Protein AF-G5AX09-F1 (afdb_monomer)

pLDDT: mean 75.38, std 22.09, range [27.62, 97.31]

Nearest PDB structures (foldseek):
  1vka-assembly1_A  TM=9.212E-01  e=7.851E-10  Homo sapiens
  2r8u-assembly1_A  TM=9.211E-01  e=8.341E-10  unclassified
  3jak-assembly1_N  TM=9.237E-01  e=1.062E-09  Homo sapiens
  2qjz-assembly2_B  TM=9.498E-01  e=4.819E-09  Homo sapiens
  1wyo-assembly1_A  TM=8.763E-01  e=4.020E-09  Homo sapiens

Foldseek 3Di:
DDDDDDDDPPPDDDDDPVRVQVVLCVVVVDDDPDPCVCLLLQSVVVVLCVVPPPLFDPVQQDNPDDDNVNSVSSVVRVVSSVVSVVPDPDDDDDDDDDDDDDDDDDDDDDDDDDDDDDDDDPDDPDDDPVVVVVVVVVVVVVVVVVVVVVVVVVVCVVVVVLVVLVVVLVVVVVDPDPVSVVSVCVSPDDDVPDDPPPPDDPDPPPPDD

Structure (mmCIF, N/CA/C/O backbone):
data_AF-G5AX09-F1
#
_entry.id   AF-G5AX09-F1
#
loop_
_atom_site.group_PDB
_atom_site.id
_atom_site.type_symbol
_atom_site.label_atom_id
_atom_site.label_alt_id
_atom_site.label_comp_id
_atom_site.label_asym_id
_atom_site.label_entity_id
_atom_site.label_seq_id
_atom_site.pdbx_PDB_ins_code
_atom_site.Cartn_x
_atom_site.Cartn_y
_atom_site.Cartn_z
_atom_site.occupancy
_atom_site.B_iso_or_equiv
_atom_site.auth_seq_id
_atom_site.auth_comp_id
_atom_site.auth_asym_id
_atom_site.auth_atom_id
_atom_site.pdbx_PDB_model_num
ATOM 1 N N . MET A 1 1 ? -24.125 -9.993 10.173 1.00 69.88 1 MET A N 1
ATOM 2 C CA . MET A 1 1 ? -22.735 -10.048 10.683 1.00 69.88 1 MET A CA 1
ATOM 3 C C . MET A 1 1 ? -21.806 -9.858 9.497 1.00 69.88 1 MET A C 1
ATOM 5 O O . MET A 1 1 ? -22.222 -10.184 8.393 1.00 69.88 1 MET A O 1
ATOM 9 N N . ALA A 1 2 ? -20.616 -9.296 9.700 1.00 80.56 2 ALA A N 1
ATOM 10 C CA . ALA A 1 2 ? -19.626 -9.188 8.630 1.00 80.56 2 ALA A CA 1
ATOM 11 C C . ALA A 1 2 ? -18.916 -10.538 8.431 1.00 80.56 2 ALA A C 1
ATOM 13 O O . ALA A 1 2 ? -18.673 -11.244 9.410 1.00 80.56 2 ALA A O 1
ATOM 14 N N . VAL A 1 3 ? -18.607 -10.891 7.183 1.00 85.56 3 VAL A N 1
ATOM 15 C CA . VAL A 1 3 ? -17.749 -12.037 6.854 1.00 85.56 3 VAL A CA 1
ATOM 16 C C . VAL A 1 3 ? -16.314 -11.526 6.790 1.00 85.56 3 VAL A C 1
ATOM 18 O O . VAL A 1 3 ? -16.041 -10.562 6.077 1.00 85.56 3 VAL A O 1
ATOM 21 N N . ASN A 1 4 ? -15.412 -12.136 7.557 1.00 85.12 4 ASN A N 1
ATOM 22 C CA . ASN A 1 4 ? -13.999 -11.766 7.537 1.00 85.12 4 ASN A CA 1
ATOM 23 C C . ASN A 1 4 ? -13.319 -12.387 6.313 1.00 85.12 4 ASN A C 1
ATOM 25 O O . ASN A 1 4 ? -13.524 -13.565 6.026 1.00 85.12 4 ASN A O 1
ATOM 29 N N . VAL A 1 5 ? -12.497 -11.596 5.626 1.00 83.94 5 VAL A N 1
ATOM 30 C CA . VAL A 1 5 ? -11.702 -12.017 4.467 1.00 83.94 5 VAL A CA 1
ATOM 31 C C . VAL A 1 5 ? -10.231 -11.773 4.790 1.00 83.94 5 VAL A C 1
ATOM 33 O O . VAL A 1 5 ? -9.890 -10.734 5.356 1.00 83.94 5 VAL A O 1
ATOM 36 N N . TYR A 1 6 ? -9.373 -12.731 4.449 1.00 80.75 6 TYR A N 1
ATOM 37 C CA . TYR A 1 6 ? -7.925 -12.644 4.632 1.00 80.75 6 TYR A CA 1
ATOM 38 C C . TYR A 1 6 ? -7.269 -12.439 3.270 1.00 80.75 6 TYR A C 1
ATOM 40 O O . TYR A 1 6 ? -7.653 -13.108 2.313 1.00 80.75 6 TYR A O 1
ATOM 48 N N . SER A 1 7 ? -6.291 -11.534 3.187 1.00 77.69 7 SER A N 1
ATOM 49 C CA . SER A 1 7 ? -5.468 -11.413 1.983 1.00 77.69 7 SER A CA 1
ATOM 50 C C . SER A 1 7 ? -4.607 -12.668 1.866 1.00 77.69 7 SER A C 1
ATOM 52 O O . SER A 1 7 ? -3.765 -12.934 2.721 1.00 77.69 7 SER A O 1
ATOM 54 N N . THR A 1 8 ? -4.870 -13.475 0.850 1.00 76.94 8 THR A N 1
ATOM 55 C CA . THR A 1 8 ? -4.102 -14.673 0.508 1.00 76.94 8 THR A CA 1
ATOM 56 C C . THR A 1 8 ? -3.779 -14.627 -0.978 1.00 76.94 8 THR A C 1
ATOM 58 O O . THR A 1 8 ? -4.508 -14.004 -1.749 1.00 76.94 8 THR A O 1
ATOM 61 N N . SER A 1 9 ? -2.748 -15.343 -1.421 1.00 67.44 9 SER A N 1
ATOM 62 C CA . SER A 1 9 ? -2.388 -15.426 -2.846 1.00 67.44 9 SER A CA 1
ATOM 63 C C . SER A 1 9 ? -3.494 -16.015 -3.744 1.00 67.44 9 SER A C 1
ATOM 65 O O . SER A 1 9 ? -3.352 -16.011 -4.960 1.00 67.44 9 SER A O 1
ATOM 67 N N . VAL A 1 10 ? -4.579 -16.539 -3.156 1.00 68.69 10 VAL A N 1
ATOM 68 C CA . VAL A 1 10 ? -5.734 -17.149 -3.839 1.00 68.69 10 VAL A CA 1
ATOM 69 C C . VAL A 1 10 ? -6.932 -16.187 -3.914 1.00 68.69 10 VAL A C 1
ATOM 71 O O . VAL A 1 10 ? -7.828 -16.362 -4.737 1.00 68.69 10 VAL A O 1
ATOM 74 N N . THR A 1 11 ? -6.981 -15.158 -3.062 1.00 59.56 11 THR A N 1
ATOM 75 C CA . THR A 1 11 ? -8.114 -14.228 -2.975 1.00 59.56 11 THR A CA 1
ATOM 76 C C . THR A 1 11 ? -7.919 -13.035 -3.909 1.00 59.56 11 THR A C 1
ATOM 78 O O . THR A 1 11 ? -7.520 -11.965 -3.464 1.00 59.56 11 THR A O 1
ATOM 81 N N . SER A 1 12 ? -8.335 -13.208 -5.165 1.00 58.28 12 SER A N 1
ATOM 82 C CA . SER A 1 12 ? -8.560 -12.162 -6.186 1.00 58.28 12 SER A CA 1
ATOM 83 C C . SER A 1 12 ? -7.316 -11.540 -6.830 1.00 58.28 12 SER A C 1
ATOM 85 O O . SER A 1 12 ? -6.293 -11.317 -6.186 1.00 58.28 12 SER A O 1
ATOM 87 N N . ASP A 1 13 ? -7.450 -11.204 -8.115 1.00 75.00 13 ASP A N 1
ATOM 88 C CA . ASP A 1 13 ? -6.484 -10.395 -8.857 1.00 75.00 13 ASP A CA 1
ATOM 89 C C . ASP A 1 13 ? -6.288 -9.040 -8.156 1.00 75.00 13 ASP A C 1
ATOM 91 O O . ASP A 1 13 ? -7.255 -8.358 -7.808 1.00 75.00 13 ASP A O 1
ATOM 95 N N . ASN A 1 14 ? -5.035 -8.643 -7.918 1.00 80.12 14 ASN A N 1
ATOM 96 C CA . ASN A 1 14 ? -4.735 -7.351 -7.301 1.00 80.12 14 ASN A CA 1
ATOM 97 C C . ASN A 1 14 ? -5.154 -6.213 -8.243 1.00 80.12 14 ASN A C 1
ATOM 99 O O . ASN A 1 14 ? -4.702 -6.157 -9.387 1.00 80.12 14 ASN A O 1
ATOM 103 N N . LEU A 1 15 ? -5.979 -5.281 -7.758 1.00 87.00 15 LEU A N 1
ATOM 104 C CA . LEU A 1 15 ? -6.357 -4.096 -8.530 1.00 87.00 15 LEU A CA 1
ATOM 105 C C . LEU A 1 15 ? -5.177 -3.124 -8.634 1.00 87.00 15 LEU A C 1
ATOM 107 O O . LEU A 1 15 ? -4.438 -2.9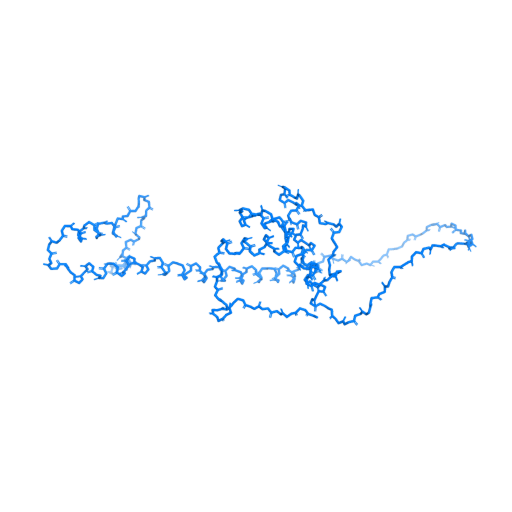08 -7.668 1.00 87.00 15 LEU A O 1
ATOM 111 N N . SER A 1 16 ? -5.037 -2.471 -9.790 1.00 92.31 16 SER A N 1
ATOM 112 C CA . SER A 1 16 ? -4.094 -1.364 -9.923 1.00 92.31 16 SER A CA 1
ATOM 113 C C . SER A 1 16 ? -4.548 -0.162 -9.085 1.00 92.31 16 SER A C 1
ATOM 115 O O . SER A 1 16 ? -5.727 -0.003 -8.763 1.00 92.31 16 SER A O 1
ATOM 117 N N . ARG A 1 17 ? -3.622 0.752 -8.766 1.00 92.62 17 ARG A N 1
ATOM 118 C CA . ARG A 1 17 ? -3.963 1.994 -8.043 1.00 92.62 17 ARG A CA 1
ATOM 119 C C . ARG A 1 17 ? -5.039 2.817 -8.761 1.00 92.62 17 ARG A C 1
ATOM 121 O O . ARG A 1 17 ? -5.861 3.441 -8.095 1.00 92.62 17 ARG A O 1
ATOM 128 N N . HIS A 1 18 ? -5.029 2.818 -10.095 1.00 93.69 18 HIS A N 1
ATOM 129 C CA . HIS A 1 18 ? -6.024 3.527 -10.899 1.00 93.69 18 HIS A CA 1
ATOM 130 C C . HIS A 1 18 ? -7.405 2.881 -10.775 1.00 93.69 18 HIS A C 1
ATOM 132 O O . HIS A 1 18 ? -8.377 3.598 -10.547 1.00 93.69 18 HIS A O 1
ATOM 138 N N . ASP A 1 19 ? -7.476 1.551 -10.826 1.00 95.06 19 ASP A N 1
ATOM 139 C CA . ASP A 1 19 ? -8.743 0.819 -10.716 1.00 95.06 19 ASP A CA 1
ATOM 140 C C . ASP A 1 19 ? -9.353 0.959 -9.319 1.00 95.06 19 ASP A C 1
ATOM 142 O O . ASP A 1 19 ? -10.555 1.174 -9.185 1.00 95.06 19 ASP A O 1
ATOM 146 N N . VAL A 1 20 ? -8.523 0.921 -8.267 1.00 94.38 20 VAL A N 1
ATOM 147 C CA . VAL A 1 20 ? -8.982 1.174 -6.892 1.00 94.38 20 VAL A CA 1
ATOM 148 C C . VAL A 1 20 ? -9.574 2.578 -6.766 1.00 94.38 20 VAL A C 1
ATOM 150 O O . VAL A 1 20 ? -10.647 2.743 -6.190 1.00 94.38 20 VAL A O 1
ATOM 153 N N . LEU A 1 21 ? -8.899 3.600 -7.302 1.00 95.38 21 LEU A N 1
ATOM 154 C CA . LEU A 1 21 ? -9.395 4.978 -7.250 1.00 95.38 21 LEU A CA 1
ATOM 155 C C . LEU A 1 21 ? -10.696 5.151 -8.037 1.00 95.38 21 LEU A C 1
ATOM 157 O O . LEU A 1 21 ? -11.623 5.778 -7.524 1.00 95.38 21 LEU A O 1
ATOM 161 N N . ALA A 1 22 ? -10.781 4.577 -9.239 1.00 96.19 22 ALA A N 1
ATOM 162 C CA . ALA A 1 22 ? -11.993 4.597 -10.054 1.00 96.19 22 ALA A CA 1
ATOM 163 C C . ALA A 1 22 ? -13.167 3.954 -9.304 1.00 96.19 22 ALA A C 1
ATOM 165 O O . ALA A 1 22 ? -14.201 4.594 -9.116 1.00 96.19 22 ALA A O 1
ATOM 166 N N . TRP A 1 23 ? -12.962 2.754 -8.755 1.00 95.75 23 TRP A N 1
ATOM 167 C CA . TRP A 1 23 ? -13.980 2.038 -7.990 1.00 95.75 23 TRP A CA 1
ATOM 168 C C . TRP A 1 23 ? -14.489 2.836 -6.782 1.00 95.75 23 TRP A C 1
ATOM 170 O O . TRP A 1 23 ? -15.697 2.911 -6.545 1.00 95.75 23 TRP A O 1
ATOM 180 N N . ILE A 1 24 ? -13.590 3.462 -6.018 1.00 95.94 24 ILE A N 1
ATOM 181 C CA . ILE A 1 24 ? -13.976 4.263 -4.847 1.00 95.94 24 ILE A CA 1
ATOM 182 C C . ILE A 1 24 ? -14.752 5.511 -5.270 1.00 95.94 24 ILE A C 1
ATOM 184 O O . ILE A 1 24 ? -15.773 5.831 -4.658 1.00 95.94 24 ILE A O 1
ATOM 188 N N . ASN A 1 25 ? -14.283 6.206 -6.306 1.00 95.69 25 ASN A N 1
ATOM 189 C CA . ASN A 1 25 ? -14.929 7.411 -6.814 1.00 95.69 25 ASN A CA 1
ATOM 190 C C . ASN A 1 25 ? -16.334 7.121 -7.345 1.00 95.69 25 ASN A C 1
ATOM 192 O O . ASN A 1 25 ? -17.259 7.856 -7.013 1.00 95.69 25 ASN A O 1
ATOM 196 N N . GLU A 1 26 ? -16.517 6.029 -8.087 1.00 96.62 26 GLU A N 1
ATOM 197 C CA . GLU A 1 26 ? -17.826 5.598 -8.584 1.00 96.62 26 GLU A CA 1
ATOM 198 C C . GLU A 1 26 ? -18.758 5.163 -7.448 1.00 96.62 26 GLU A C 1
ATOM 200 O O . GLU A 1 26 ? -19.922 5.561 -7.411 1.00 96.62 26 GLU A O 1
ATOM 205 N N . SER A 1 27 ? -18.240 4.398 -6.481 1.00 94.75 27 SER A N 1
ATOM 206 C CA . SER A 1 27 ? -19.043 3.870 -5.371 1.00 94.75 27 SER A CA 1
ATOM 207 C C . SER A 1 27 ? -19.534 4.963 -4.422 1.00 94.75 27 SER A C 1
ATOM 209 O O . SER A 1 27 ? -20.661 4.905 -3.933 1.00 94.75 27 SER A O 1
ATOM 211 N N . LEU A 1 28 ? -18.682 5.947 -4.125 1.00 92.50 28 LEU A N 1
ATOM 212 C CA . LEU A 1 28 ? -18.935 6.970 -3.106 1.00 92.50 28 LEU A CA 1
ATOM 213 C C . LEU A 1 28 ? -19.192 8.367 -3.684 1.00 92.50 28 LEU A C 1
ATOM 215 O O . LEU A 1 28 ? -19.381 9.309 -2.917 1.00 92.50 28 LEU A O 1
ATOM 219 N N . GLN A 1 29 ? -19.208 8.505 -5.012 1.00 93.44 29 GLN A N 1
ATOM 220 C CA . GLN A 1 29 ? -19.340 9.785 -5.719 1.00 93.44 29 GLN A CA 1
ATOM 221 C C . GLN A 1 29 ? -18.276 10.801 -5.271 1.00 93.44 29 GLN A C 1
ATOM 223 O O . GLN A 1 29 ? -18.567 11.952 -4.939 1.00 93.44 29 GLN A O 1
ATOM 228 N N . LEU A 1 30 ? -17.024 10.345 -5.227 1.00 92.44 30 LEU A N 1
ATOM 229 C CA . LEU A 1 30 ? -15.859 11.145 -4.845 1.00 92.44 30 LEU A CA 1
ATOM 230 C C . LEU A 1 30 ? -15.009 11.500 -6.070 1.00 92.44 30 LEU A C 1
ATOM 232 O O . LEU A 1 30 ? -15.176 10.943 -7.148 1.00 92.44 30 LEU A O 1
ATOM 236 N N . ASN A 1 31 ? -14.069 12.428 -5.880 1.00 93.88 31 ASN A N 1
ATOM 237 C CA . ASN A 1 31 ? -13.095 12.843 -6.894 1.00 93.88 31 ASN A CA 1
ATOM 238 C C . ASN A 1 31 ? -11.660 12.693 -6.359 1.00 93.88 31 ASN A C 1
ATOM 240 O O . ASN A 1 31 ? -10.887 13.652 -6.307 1.00 93.88 31 ASN A O 1
ATOM 244 N N . LEU A 1 32 ? -11.316 11.500 -5.875 1.00 92.94 32 LEU A N 1
ATOM 245 C CA . LEU A 1 32 ? -9.970 11.176 -5.412 1.00 92.94 32 LEU A CA 1
ATOM 246 C C . LEU A 1 32 ? -9.024 11.051 -6.607 1.00 92.94 32 LEU A C 1
ATOM 248 O O . LEU A 1 32 ? -9.306 10.338 -7.567 1.00 92.94 32 LEU A O 1
ATOM 252 N N . THR A 1 33 ? -7.886 11.728 -6.521 1.00 95.19 33 THR A N 1
ATOM 253 C CA . THR A 1 33 ? -6.821 11.706 -7.539 1.00 95.19 33 THR A CA 1
ATOM 254 C C . THR A 1 33 ? -5.589 10.940 -7.064 1.00 95.19 33 THR A C 1
ATOM 256 O O . THR A 1 33 ? -4.743 10.559 -7.868 1.00 95.19 33 THR A O 1
ATOM 259 N N . LYS A 1 34 ? -5.486 10.715 -5.751 1.00 94.12 34 LYS A N 1
ATOM 260 C CA . LYS A 1 34 ? -4.336 10.133 -5.063 1.00 94.12 34 LYS A CA 1
ATOM 261 C C . LYS A 1 34 ? -4.817 9.128 -4.020 1.00 94.12 34 LYS A C 1
ATOM 263 O O . LYS A 1 34 ? -5.728 9.433 -3.248 1.00 94.12 34 LYS A O 1
ATOM 268 N N . ILE A 1 35 ? -4.207 7.942 -3.978 1.00 94.00 35 ILE A N 1
ATOM 269 C CA . ILE A 1 35 ? -4.599 6.869 -3.043 1.00 94.00 35 ILE A CA 1
ATOM 270 C C . ILE A 1 35 ? -4.386 7.292 -1.585 1.00 94.00 35 ILE A C 1
ATOM 272 O O . ILE A 1 35 ? -5.145 6.924 -0.692 1.00 94.00 35 ILE A O 1
ATOM 276 N N . GLU A 1 36 ? -3.404 8.160 -1.360 1.00 93.62 36 GLU A N 1
ATOM 277 C CA . GLU A 1 36 ? -3.034 8.729 -0.073 1.00 93.62 36 GLU A CA 1
ATOM 278 C C . GLU A 1 36 ? -4.184 9.529 0.546 1.00 93.62 36 GLU A C 1
ATOM 280 O O . GLU A 1 36 ? -4.260 9.624 1.762 1.00 93.62 36 GLU A O 1
ATOM 285 N N . GLN A 1 37 ? -5.136 10.044 -0.242 1.00 91.50 37 GLN A N 1
ATOM 286 C CA . GLN A 1 37 ? -6.300 10.775 0.280 1.00 91.50 37 GLN A CA 1
ATOM 287 C C . GLN A 1 37 ? -7.234 9.888 1.127 1.00 91.50 37 GLN A C 1
ATOM 289 O O . GLN A 1 37 ? -7.997 10.392 1.962 1.00 91.50 37 GLN A O 1
ATOM 294 N N . LEU A 1 38 ? -7.139 8.561 0.976 1.00 93.88 38 LEU A N 1
ATOM 295 C CA . LEU A 1 38 ? -7.823 7.600 1.842 1.00 93.88 38 LEU A CA 1
ATOM 296 C C . LEU A 1 38 ? -7.295 7.626 3.285 1.00 93.88 38 LEU A C 1
ATOM 298 O O . LEU A 1 38 ? -7.998 7.164 4.188 1.00 93.88 38 LEU A O 1
ATOM 302 N N . CYS A 1 39 ? -6.115 8.212 3.536 1.00 92.62 39 CYS A N 1
ATOM 303 C CA . CYS A 1 39 ? -5.558 8.381 4.881 1.00 92.62 39 CYS A CA 1
ATOM 304 C C . CYS A 1 39 ? -6.461 9.219 5.795 1.00 92.62 39 CYS A C 1
ATOM 306 O O . CYS A 1 39 ? -6.404 9.074 7.010 1.00 92.62 39 CYS A O 1
ATOM 308 N N . SER A 1 40 ? -7.361 10.032 5.231 1.00 92.06 40 SER A N 1
ATOM 309 C CA . SER A 1 40 ? -8.345 10.784 6.012 1.00 92.06 40 SER A CA 1
ATOM 310 C C . SER A 1 40 ? -9.317 9.892 6.793 1.00 92.06 40 S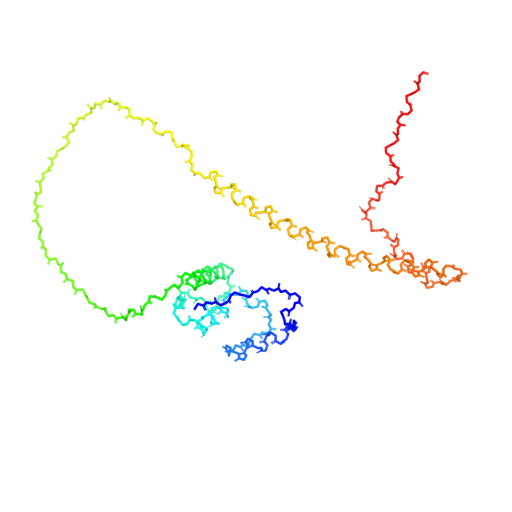ER A C 1
ATOM 312 O O . SER A 1 40 ? -9.956 10.345 7.746 1.00 92.06 40 SER A O 1
ATOM 314 N N . GLY A 1 41 ? -9.478 8.630 6.383 1.00 91.25 41 GLY A N 1
ATOM 315 C CA . GLY A 1 41 ? -10.400 7.673 6.990 1.00 91.25 41 GLY A CA 1
ATOM 316 C C . GLY A 1 41 ? -11.879 7.895 6.642 1.00 91.25 41 GLY A C 1
ATOM 317 O O . GLY A 1 41 ? -12.724 7.092 7.044 1.00 91.25 41 GLY A O 1
ATOM 318 N N . ALA A 1 42 ? -12.218 8.954 5.897 1.00 89.56 42 ALA A N 1
ATOM 319 C CA . ALA A 1 42 ? -13.600 9.332 5.591 1.00 89.56 42 ALA A CA 1
ATOM 320 C C . ALA A 1 42 ? -14.279 8.387 4.579 1.00 89.56 42 ALA A C 1
ATOM 322 O O . ALA A 1 42 ? -15.451 8.050 4.751 1.00 89.56 42 ALA A O 1
ATOM 323 N N . ALA A 1 43 ? -13.546 7.894 3.575 1.00 92.62 43 ALA A N 1
ATOM 324 C CA . ALA A 1 43 ? -14.081 6.964 2.574 1.00 92.62 43 ALA A CA 1
ATOM 325 C C . ALA A 1 43 ? -14.451 5.598 3.187 1.00 92.62 43 ALA A C 1
ATOM 327 O O . ALA A 1 43 ? -15.576 5.128 3.034 1.00 92.62 43 ALA A O 1
ATOM 328 N N . TYR A 1 44 ? -13.560 4.998 3.992 1.00 93.81 44 TYR A N 1
ATOM 329 C CA . TYR A 1 44 ? -13.833 3.734 4.705 1.00 93.81 44 TYR A CA 1
ATOM 330 C C . TYR A 1 44 ? -15.066 3.818 5.608 1.00 93.81 44 TYR A C 1
ATOM 332 O O . TYR A 1 44 ? -15.801 2.854 5.818 1.00 93.81 44 TYR A O 1
ATOM 340 N N . ARG A 1 45 ? -15.284 5.009 6.156 1.00 87.94 45 ARG A N 1
ATOM 341 C CA . ARG A 1 45 ? -16.437 5.357 6.969 1.00 87.94 45 ARG A CA 1
ATOM 342 C C . ARG A 1 45 ? -17.741 5.318 6.173 1.00 87.94 45 ARG A C 1
ATOM 344 O O . ARG A 1 45 ? -18.703 4.737 6.668 1.00 87.94 45 ARG A O 1
ATOM 351 N N . GLN A 1 46 ? -17.756 5.904 4.977 1.00 88.88 46 GLN A N 1
ATOM 352 C CA . GLN A 1 46 ? -18.912 5.877 4.077 1.00 88.88 46 GLN A CA 1
ATOM 353 C C . GLN A 1 46 ? -19.203 4.455 3.588 1.00 88.88 46 GLN A C 1
ATOM 355 O O . GLN A 1 46 ? -20.350 4.026 3.646 1.00 88.88 46 GLN A O 1
ATOM 360 N N . PHE A 1 47 ? -18.171 3.684 3.228 1.00 92.81 47 PHE A N 1
ATOM 361 C CA . PHE A 1 47 ? -18.339 2.271 2.878 1.00 92.81 47 PHE A CA 1
ATOM 362 C C . PHE A 1 47 ? -18.972 1.461 4.002 1.00 92.81 47 PHE A C 1
ATOM 364 O O . PHE A 1 47 ? -19.884 0.675 3.773 1.00 92.81 47 PHE A O 1
ATOM 371 N N . MET A 1 48 ? -18.523 1.654 5.237 1.00 90.38 48 MET A N 1
ATOM 372 C CA . MET A 1 48 ? -19.106 0.929 6.356 1.00 90.38 48 MET A CA 1
ATOM 373 C C . MET A 1 48 ? -20.560 1.306 6.647 1.00 90.38 48 MET A C 1
ATOM 375 O O . MET A 1 48 ? -21.316 0.447 7.094 1.00 90.38 48 MET A O 1
ATOM 379 N N . ASP A 1 49 ? -20.956 2.561 6.432 1.00 88.00 49 ASP A N 1
ATOM 380 C CA . ASP A 1 49 ? -22.362 2.951 6.566 1.00 88.00 49 ASP A CA 1
ATOM 381 C C . ASP A 1 49 ? -23.215 2.379 5.426 1.00 88.00 49 ASP A C 1
ATOM 383 O O . ASP A 1 49 ? -24.309 1.883 5.677 1.00 88.00 49 ASP A O 1
ATOM 387 N N . MET A 1 50 ? -22.672 2.337 4.205 1.00 88.19 50 MET A N 1
ATOM 388 C CA . MET A 1 50 ? -23.300 1.691 3.050 1.00 88.19 50 MET A CA 1
ATOM 389 C C . MET A 1 50 ? -23.501 0.182 3.269 1.00 88.19 50 MET A C 1
ATOM 391 O O . MET A 1 50 ? -24.571 -0.347 2.978 1.00 88.19 50 MET A O 1
ATOM 395 N N . LEU A 1 51 ? -22.493 -0.514 3.803 1.00 88.81 51 LEU A N 1
ATOM 396 C CA . LEU A 1 51 ? -22.548 -1.958 4.055 1.00 88.81 51 LEU A CA 1
ATOM 397 C C . LEU A 1 51 ? -23.373 -2.304 5.300 1.00 88.81 51 LEU A C 1
ATOM 399 O O . LEU A 1 51 ? -24.080 -3.312 5.327 1.00 88.81 51 LEU A O 1
ATOM 403 N N . PHE A 1 52 ? -23.267 -1.489 6.352 1.00 87.06 52 PHE A N 1
ATOM 404 C CA . PHE A 1 52 ? -23.886 -1.736 7.651 1.00 87.06 52 PHE A CA 1
ATOM 405 C C . PHE A 1 52 ? -24.448 -0.436 8.250 1.00 87.06 52 PHE A C 1
ATOM 407 O O . PHE A 1 52 ? -23.833 0.144 9.159 1.00 87.06 52 PHE A O 1
ATOM 414 N N . PRO A 1 53 ? -25.638 0.005 7.807 1.00 87.19 53 PRO A N 1
ATOM 415 C CA . PRO A 1 53 ? -26.250 1.239 8.287 1.00 87.19 53 PRO A CA 1
ATOM 416 C C . PRO A 1 53 ? -26.382 1.269 9.814 1.00 87.19 53 PRO A C 1
ATOM 418 O O . PRO A 1 53 ? -26.797 0.295 10.448 1.00 87.19 53 PRO A O 1
ATOM 421 N N . GLY A 1 54 ? -25.999 2.386 10.436 1.00 82.31 54 GLY A N 1
ATOM 422 C CA . GLY A 1 54 ? -26.065 2.557 11.896 1.00 82.31 54 GLY A CA 1
ATOM 423 C C . GLY A 1 54 ? -24.960 1.841 12.688 1.00 82.31 54 GLY A C 1
ATOM 424 O O . GLY A 1 54 ? -24.870 1.995 13.912 1.00 82.31 54 GLY A O 1
ATOM 425 N N . SER A 1 55 ? -24.047 1.126 12.021 1.00 84.69 55 SER A N 1
ATOM 426 C CA . SER A 1 55 ? -22.836 0.586 12.657 1.00 84.69 55 SER A CA 1
ATOM 427 C C . SER A 1 55 ? -21.922 1.698 13.189 1.00 84.69 55 SER A C 1
ATOM 429 O O . SER A 1 55 ? -21.127 1.475 14.106 1.00 84.69 55 SER A O 1
ATOM 431 N N . ILE A 1 56 ? -22.086 2.924 12.686 1.00 84.88 56 ILE A N 1
ATOM 432 C CA . ILE A 1 56 ? -21.145 4.033 12.811 1.00 84.88 56 ILE A CA 1
ATOM 433 C C . ILE A 1 56 ? -21.843 5.346 13.159 1.00 84.88 56 ILE A C 1
ATOM 435 O O . ILE A 1 56 ? -22.901 5.679 12.643 1.00 84.88 56 ILE A O 1
ATOM 439 N N . ALA A 1 57 ? -21.206 6.146 14.018 1.00 80.31 57 ALA A N 1
ATOM 440 C CA . ALA A 1 57 ? -21.665 7.497 14.322 1.00 80.31 57 ALA A CA 1
ATOM 441 C C . ALA A 1 57 ? -21.173 8.505 13.265 1.00 80.31 57 ALA A C 1
ATOM 443 O O . ALA A 1 57 ? -20.161 9.174 13.484 1.00 80.31 57 ALA A O 1
ATOM 444 N N . LEU A 1 58 ? -21.894 8.636 12.145 1.00 76.94 58 LEU A N 1
ATOM 445 C CA . LEU A 1 58 ? -21.553 9.564 11.052 1.00 76.94 58 LEU A CA 1
ATOM 446 C C . LEU A 1 58 ? -21.432 11.026 11.501 1.00 76.94 58 LEU A C 1
ATOM 448 O O . LEU A 1 58 ? -20.554 11.741 11.036 1.00 76.94 58 LEU A O 1
ATOM 452 N N . LYS A 1 59 ? -22.239 11.456 12.480 1.00 81.12 59 LYS A N 1
ATOM 453 C CA . LYS A 1 59 ? -22.207 12.832 13.016 1.00 81.12 59 LYS A CA 1
ATOM 454 C C . LYS A 1 59 ? -20.865 13.237 13.636 1.00 81.12 59 LYS A C 1
ATOM 456 O O . LYS A 1 59 ? -20.634 14.418 13.856 1.00 81.12 59 LYS A O 1
ATOM 461 N N . LYS A 1 60 ? -20.014 12.268 13.985 1.00 81.56 60 LYS A N 1
ATOM 462 C CA . LYS A 1 60 ? -18.698 12.515 14.590 1.00 81.56 60 LYS A CA 1
ATOM 463 C C . LYS A 1 60 ? -17.559 12.494 13.568 1.00 81.56 60 LYS A C 1
ATOM 465 O O . LYS A 1 60 ? -16.411 12.668 13.959 1.00 81.56 60 LYS A O 1
ATOM 470 N N . VAL A 1 61 ? -17.858 12.225 12.298 1.00 81.25 61 VAL A N 1
ATOM 471 C CA . VAL A 1 61 ? -16.855 12.088 11.240 1.00 81.25 61 VAL A CA 1
ATOM 472 C C . VAL A 1 61 ? -16.505 13.459 10.692 1.00 81.25 61 VAL A C 1
ATOM 474 O O . VAL A 1 61 ? -17.382 14.261 10.374 1.00 81.25 61 VAL A O 1
ATOM 477 N N . LYS A 1 62 ? -15.207 13.703 10.543 1.00 84.62 62 LYS A N 1
ATOM 478 C CA . LYS A 1 62 ? -14.686 14.892 9.880 1.00 84.62 62 LYS A CA 1
ATOM 479 C C . LYS A 1 62 ? -14.418 14.557 8.415 1.00 84.62 62 LYS A C 1
ATOM 481 O O . LYS A 1 62 ? -13.384 13.981 8.094 1.00 84.62 62 LYS A O 1
ATOM 486 N N . PHE A 1 63 ? -15.370 14.876 7.538 1.00 83.50 63 PHE A N 1
ATOM 487 C CA . PHE A 1 63 ? -15.282 14.566 6.100 1.00 83.50 63 PHE A CA 1
ATOM 488 C C . PHE A 1 63 ? -14.286 15.444 5.334 1.00 83.50 63 PHE A C 1
ATOM 490 O O . PHE A 1 63 ? -13.796 15.031 4.293 1.00 83.50 63 PHE A O 1
ATOM 497 N N . GLN A 1 64 ? -13.984 16.632 5.856 1.00 82.88 64 GLN A N 1
ATOM 498 C CA . GLN A 1 64 ? -13.005 17.574 5.300 1.00 82.88 64 GLN A CA 1
ATOM 499 C C . GLN A 1 64 ? -11.773 17.665 6.212 1.00 82.88 64 GLN A C 1
ATOM 501 O O . GLN A 1 64 ? -11.252 18.747 6.463 1.00 82.88 64 GLN A O 1
ATOM 506 N N . ALA A 1 65 ? -11.369 16.533 6.796 1.00 85.38 65 ALA A N 1
ATOM 507 C CA . ALA A 1 65 ? -10.191 16.476 7.649 1.00 85.38 65 ALA A CA 1
ATOM 508 C C . ALA A 1 65 ? -8.945 16.866 6.840 1.00 85.38 65 ALA A C 1
ATOM 510 O O . ALA A 1 65 ? -8.751 16.361 5.735 1.00 85.38 65 ALA A O 1
ATOM 511 N N . MET A 1 66 ? -8.110 17.734 7.404 1.00 85.44 66 MET A N 1
ATOM 512 C CA . MET A 1 66 ? -6.855 18.192 6.788 1.00 85.44 66 MET A CA 1
ATOM 513 C C . MET A 1 66 ? -5.652 18.000 7.712 1.00 85.44 66 MET A C 1
ATOM 515 O O . MET A 1 66 ? -4.510 18.070 7.265 1.00 85.44 66 MET A O 1
ATOM 519 N N . LEU A 1 67 ? -5.899 17.757 9.001 1.00 89.31 67 LEU A N 1
ATOM 520 C CA . LEU A 1 67 ? -4.862 17.572 10.005 1.00 89.31 67 LEU A CA 1
ATOM 521 C C . LEU A 1 67 ? -4.816 16.119 10.474 1.00 89.31 67 LEU A C 1
ATOM 523 O O . LEU A 1 67 ? -5.842 15.463 10.650 1.00 89.31 67 LEU A O 1
ATOM 527 N N . GLU A 1 68 ? -3.615 15.633 10.769 1.00 88.88 68 GLU A N 1
ATOM 528 C CA . GLU A 1 68 ? -3.383 14.237 11.151 1.00 88.88 68 GLU A CA 1
ATOM 529 C C . GLU A 1 68 ? -4.211 13.799 12.371 1.00 88.88 68 GLU A C 1
ATOM 531 O O . GLU A 1 68 ? -4.802 12.718 12.390 1.00 88.88 68 GLU A O 1
ATOM 536 N N . HIS A 1 69 ? -4.354 14.674 13.371 1.00 89.12 69 HIS A N 1
ATOM 537 C CA . HIS A 1 69 ? -5.159 14.374 14.557 1.00 89.12 69 HIS A CA 1
ATOM 538 C C . HIS A 1 69 ? -6.645 14.121 14.228 1.00 89.12 69 HIS A C 1
ATOM 540 O O . HIS A 1 69 ? -7.339 13.419 14.967 1.00 89.12 69 HIS A O 1
ATOM 546 N N . GLU A 1 70 ? -7.146 14.662 13.117 1.00 89.75 70 GLU A N 1
ATOM 547 C CA . GLU A 1 70 ? -8.505 14.444 12.619 1.00 89.75 70 GLU A CA 1
ATOM 548 C C . GLU A 1 70 ? -8.634 13.085 11.925 1.00 89.75 70 GLU A C 1
ATOM 550 O O . GLU A 1 70 ? -9.648 12.403 12.090 1.00 89.75 70 GLU A O 1
ATOM 555 N N . TYR A 1 71 ? -7.583 12.646 11.227 1.00 93.62 71 TYR A N 1
ATOM 556 C CA . TYR A 1 71 ? -7.502 11.313 10.620 1.00 93.62 71 TYR A CA 1
ATOM 557 C C . TYR A 1 71 ? -7.535 10.237 11.704 1.00 93.62 71 TYR A C 1
ATOM 559 O O . TYR A 1 71 ? -8.341 9.305 11.650 1.00 93.62 71 TYR A O 1
ATOM 567 N N . ILE A 1 72 ? -6.740 10.425 12.763 1.00 91.94 72 ILE A N 1
ATOM 568 C CA . ILE A 1 72 ? -6.716 9.538 13.933 1.00 91.94 72 ILE A CA 1
ATOM 569 C C . ILE A 1 72 ? -8.106 9.444 14.568 1.00 91.94 72 ILE A C 1
ATOM 571 O O . ILE A 1 72 ? -8.559 8.352 14.924 1.00 91.94 72 ILE A O 1
ATOM 575 N N . GLN A 1 73 ? -8.813 10.572 14.705 1.00 89.94 73 GLN A N 1
ATOM 576 C CA . GLN A 1 73 ? -10.192 10.565 15.189 1.00 89.94 73 GLN A CA 1
ATOM 577 C C . GLN A 1 73 ? -11.076 9.715 14.277 1.00 89.94 73 GLN A C 1
ATOM 579 O O . GLN A 1 73 ? -11.703 8.784 14.778 1.00 89.94 73 GLN A O 1
ATOM 584 N N . ASN A 1 74 ? -11.077 9.947 12.963 1.00 90.75 74 ASN A N 1
ATOM 585 C CA . ASN A 1 74 ? -11.874 9.168 12.012 1.00 90.75 74 ASN A CA 1
ATOM 586 C C . ASN A 1 74 ? -11.599 7.653 12.116 1.00 90.75 74 ASN A C 1
ATOM 588 O O . ASN A 1 74 ? -12.551 6.865 12.204 1.00 90.75 74 ASN A O 1
ATOM 592 N N . PHE A 1 75 ? -10.332 7.238 12.227 1.00 93.38 75 PHE A N 1
ATOM 593 C CA . PHE A 1 75 ? -9.958 5.831 12.409 1.00 93.38 75 PHE A CA 1
ATOM 594 C C . PHE A 1 75 ? -10.403 5.242 13.750 1.00 93.38 75 PHE A C 1
ATOM 596 O O . PHE A 1 75 ? -10.872 4.103 13.782 1.00 93.38 75 PHE A O 1
ATOM 603 N N . LYS A 1 76 ? -10.357 5.998 14.855 1.00 92.44 76 LYS A N 1
ATOM 604 C CA . LYS A 1 76 ? -10.890 5.525 16.149 1.00 92.44 76 LYS A CA 1
ATOM 605 C C . LYS A 1 76 ? -12.376 5.212 16.060 1.00 92.44 76 LYS A C 1
ATOM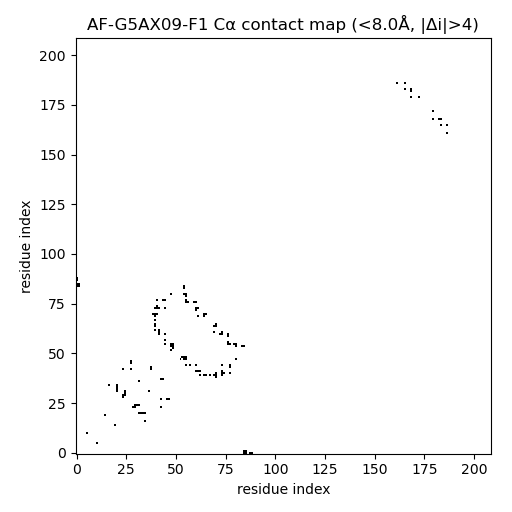 607 O O . LYS A 1 76 ? -12.843 4.204 16.597 1.00 92.44 76 LYS A O 1
ATOM 612 N N . ILE A 1 77 ? -13.141 6.051 15.363 1.00 89.50 77 ILE A N 1
ATOM 613 C CA . ILE A 1 77 ? -14.560 5.766 15.183 1.00 89.50 77 ILE A CA 1
ATOM 614 C C . ILE A 1 77 ? -14.707 4.542 14.236 1.00 89.50 77 ILE A C 1
ATOM 616 O O . ILE A 1 77 ? -15.602 3.719 14.462 1.00 89.50 77 ILE A O 1
ATOM 620 N N . LEU A 1 78 ? -13.854 4.370 13.212 1.00 91.25 78 LEU A N 1
ATOM 621 C CA . LEU A 1 78 ? -13.809 3.181 12.329 1.00 91.25 78 LEU A CA 1
ATOM 622 C C . LEU A 1 78 ? -13.612 1.877 13.083 1.00 91.25 78 LEU A C 1
ATOM 624 O O . LEU A 1 78 ? -14.445 0.976 12.963 1.00 91.25 78 LEU A O 1
ATOM 628 N N . GLN A 1 79 ? -12.620 1.825 13.960 1.00 90.94 79 GLN A N 1
ATOM 629 C CA . GLN A 1 79 ? -12.388 0.691 14.849 1.00 90.94 79 GLN A CA 1
ATOM 630 C C . GLN A 1 79 ? -13.610 0.377 15.724 1.00 90.94 79 GLN A C 1
ATOM 632 O O . GLN A 1 79 ? -13.965 -0.789 15.900 1.00 90.94 79 GLN A O 1
ATOM 637 N N . ALA A 1 80 ? -14.302 1.397 16.244 1.00 88.75 80 ALA A N 1
ATOM 638 C CA . ALA A 1 80 ? -15.527 1.187 17.017 1.00 88.75 80 ALA A CA 1
ATOM 639 C C . ALA A 1 80 ? -16.661 0.563 16.177 1.00 88.75 80 ALA A C 1
ATOM 641 O O . ALA A 1 80 ? -17.424 -0.254 16.696 1.00 88.75 80 ALA A O 1
ATOM 642 N N . GLY A 1 81 ? -16.747 0.908 14.887 1.00 88.12 81 GLY A N 1
ATOM 643 C CA . GLY A 1 81 ? -17.680 0.294 13.935 1.00 88.12 81 GLY A CA 1
ATOM 644 C C . GLY A 1 81 ? -17.375 -1.187 13.704 1.00 88.12 81 GLY A C 1
ATOM 645 O O . GLY A 1 81 ? -18.259 -2.025 13.879 1.00 88.12 81 GLY A O 1
ATOM 646 N N . PHE A 1 82 ? -16.109 -1.525 13.431 1.00 88.69 82 PHE A N 1
ATOM 647 C CA . PHE A 1 82 ? -15.659 -2.917 13.297 1.00 88.69 82 PHE A CA 1
ATOM 648 C C . PHE A 1 82 ? -15.981 -3.753 14.543 1.00 88.69 82 PHE A C 1
ATOM 650 O O . PHE A 1 82 ? -16.580 -4.822 14.430 1.00 88.69 82 PHE A O 1
ATOM 657 N N . LYS A 1 83 ? -15.671 -3.242 15.745 1.00 87.50 83 LYS A N 1
ATOM 658 C CA . LYS A 1 83 ? -15.996 -3.925 17.010 1.00 87.50 83 LYS A CA 1
ATOM 659 C C . LYS A 1 83 ? -17.496 -4.180 17.150 1.00 87.50 83 LYS A C 1
ATOM 661 O O . LYS A 1 83 ? -17.898 -5.268 17.546 1.00 87.50 83 LYS A O 1
ATOM 666 N N . ARG A 1 84 ? -18.345 -3.214 16.791 1.00 83.56 84 ARG A N 1
ATOM 667 C CA . ARG A 1 84 ? -19.804 -3.388 16.836 1.00 83.56 84 ARG A CA 1
ATOM 668 C C . ARG A 1 84 ? -20.286 -4.475 15.874 1.00 83.56 84 ARG A C 1
ATOM 670 O O . ARG A 1 84 ? -21.157 -5.257 16.244 1.00 83.56 84 ARG A O 1
ATOM 677 N N . MET A 1 85 ? -19.704 -4.551 14.680 1.00 80.94 85 MET A N 1
ATOM 678 C CA . MET A 1 85 ? -20.047 -5.574 13.689 1.00 80.94 85 MET A CA 1
ATOM 679 C C . MET A 1 85 ? -19.571 -6.975 14.077 1.00 80.94 85 MET A C 1
ATOM 681 O O . MET A 1 85 ? -20.288 -7.939 13.809 1.00 80.94 85 MET A O 1
ATOM 685 N N . ALA A 1 86 ? -18.433 -7.080 14.766 1.00 74.00 86 ALA A N 1
ATOM 686 C CA . ALA A 1 86 ? -17.937 -8.333 15.332 1.00 74.00 86 ALA A CA 1
ATOM 687 C C . ALA A 1 86 ? -18.778 -8.823 16.529 1.00 74.00 86 ALA A C 1
ATOM 689 O O . ALA A 1 86 ? -18.912 -10.023 16.745 1.00 74.00 86 ALA A O 1
ATOM 690 N N . LEU A 1 87 ? -19.377 -7.906 17.299 1.00 63.59 87 LEU A N 1
ATOM 691 C CA . LEU A 1 87 ? -20.168 -8.220 18.498 1.00 63.59 87 LEU A CA 1
ATOM 692 C C . LEU A 1 87 ? -21.670 -8.432 18.226 1.00 63.59 87 LEU A C 1
ATOM 694 O O . LEU A 1 87 ? -22.413 -8.799 19.141 1.00 63.59 87 LEU A O 1
ATOM 698 N N . ASN A 1 88 ? -22.147 -8.185 17.002 1.00 56.66 88 ASN A N 1
ATOM 699 C CA . ASN A 1 88 ? -23.576 -8.131 16.689 1.00 56.66 88 ASN A CA 1
ATOM 700 C C . ASN A 1 88 ? -24.228 -9.530 16.622 1.00 56.66 88 ASN A C 1
ATOM 702 O O . ASN A 1 88 ? -24.492 -10.069 15.548 1.00 56.66 88 ASN A O 1
ATOM 706 N N . LYS A 1 89 ? -24.570 -10.088 17.793 1.00 51.22 89 LYS A N 1
ATOM 707 C CA . LYS A 1 89 ? -25.783 -10.911 17.963 1.00 51.22 89 LYS A CA 1
ATOM 7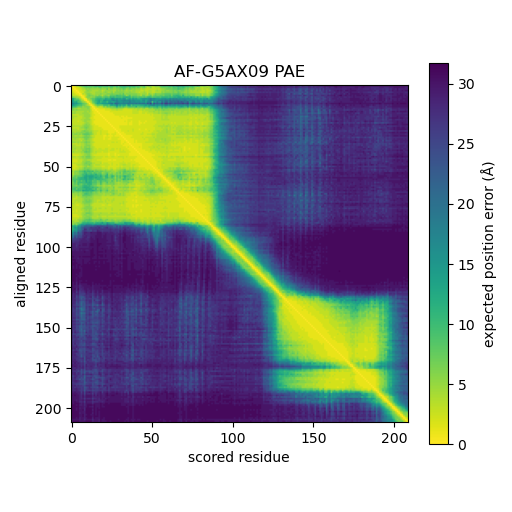08 C C . LYS A 1 89 ? -27.008 -9.996 17.794 1.00 51.22 89 LYS A C 1
ATOM 710 O O . LYS A 1 89 ? -26.967 -8.869 18.289 1.00 51.22 89 LYS A O 1
ATOM 715 N N . PRO A 1 90 ? -28.088 -10.429 17.120 1.00 42.03 90 PRO A N 1
ATOM 716 C CA . PRO A 1 90 ? -29.193 -9.546 16.760 1.00 42.03 90 PRO A CA 1
ATOM 717 C C . PRO A 1 90 ? -29.865 -8.967 18.010 1.00 42.03 90 PRO A C 1
ATOM 719 O O . PRO A 1 90 ? -30.592 -9.660 18.720 1.00 42.03 90 PRO A O 1
ATOM 722 N N . LYS A 1 91 ? -29.654 -7.675 18.269 1.00 46.62 91 LYS A N 1
ATOM 723 C CA . LYS A 1 91 ? -30.559 -6.876 19.094 1.00 46.62 91 LYS A CA 1
ATOM 724 C C . LYS A 1 91 ? -31.383 -6.019 18.143 1.00 46.62 91 LYS A C 1
ATOM 726 O O . LYS A 1 91 ? -30.836 -5.214 17.396 1.00 46.62 91 LYS A O 1
ATOM 731 N N . LYS A 1 92 ? -32.693 -6.280 18.136 1.00 37.91 92 LYS A N 1
ATOM 732 C CA . LYS A 1 92 ? -33.714 -5.558 17.362 1.00 37.91 92 LYS A CA 1
ATOM 733 C C . LYS A 1 92 ? -33.575 -4.036 17.554 1.00 37.91 92 LYS A C 1
ATOM 735 O O . LYS A 1 92 ? -33.157 -3.612 18.635 1.00 37.91 92 LYS A O 1
ATOM 740 N N . PRO A 1 93 ? -33.934 -3.217 16.551 1.00 47.66 93 PRO A N 1
ATOM 741 C CA . PRO A 1 93 ? -33.769 -1.777 16.640 1.00 47.66 93 PRO A CA 1
ATOM 742 C C . PRO A 1 93 ? -34.812 -1.218 17.611 1.00 47.66 93 PRO A C 1
ATOM 744 O O . PRO A 1 93 ? -36.008 -1.440 17.442 1.00 47.66 93 PRO A O 1
ATOM 747 N N . LEU A 1 94 ? -34.360 -0.502 18.637 1.00 38.66 94 LEU A N 1
ATOM 748 C CA . LEU A 1 94 ? -35.232 0.362 19.422 1.00 38.66 94 LEU A CA 1
ATOM 749 C C . LEU A 1 94 ? -35.215 1.744 18.776 1.00 38.66 94 LEU A C 1
ATOM 751 O O . LEU A 1 94 ? -34.181 2.408 18.697 1.00 38.66 94 LEU A O 1
ATOM 755 N N . SER A 1 95 ? -36.384 2.102 18.261 1.00 44.62 95 SER A N 1
ATOM 756 C CA . SER A 1 95 ? -36.751 3.391 17.705 1.00 44.62 95 SER A CA 1
ATOM 757 C C . SER A 1 95 ? -36.556 4.536 18.700 1.00 44.62 95 SER A C 1
ATOM 759 O O . SER A 1 95 ? -36.709 4.392 19.910 1.00 44.62 95 SER A O 1
ATOM 761 N N . SER A 1 96 ? -36.268 5.700 18.136 1.00 41.97 96 SER A N 1
ATOM 762 C CA . SER A 1 96 ? -36.275 7.024 18.751 1.00 41.97 96 SER A CA 1
ATOM 763 C C . SER A 1 96 ? -37.637 7.451 19.314 1.00 41.97 96 SER A C 1
ATOM 765 O O . SER A 1 96 ? -38.616 7.351 18.582 1.00 41.97 96 SER A O 1
ATOM 767 N N . SER A 1 97 ? -37.652 8.046 20.518 1.00 37.59 97 SER A N 1
ATOM 768 C CA . SER A 1 97 ? -38.542 9.147 20.988 1.00 37.59 97 SER A CA 1
ATOM 769 C C . SER A 1 97 ? -38.381 9.282 22.518 1.00 37.59 97 SER A C 1
ATOM 771 O O . SER A 1 97 ? -38.554 8.297 23.221 1.00 37.59 97 SER A O 1
ATOM 773 N N . SER A 1 98 ? -37.772 10.344 23.058 1.00 38.28 98 SER A N 1
ATOM 774 C CA . SER A 1 98 ? -38.329 11.667 23.423 1.00 38.28 98 SER A CA 1
ATOM 775 C C . SER A 1 98 ? -39.162 11.707 24.724 1.00 38.28 98 SER A C 1
ATOM 777 O O . SER A 1 98 ? -40.038 10.877 24.924 1.00 38.28 98 SER A O 1
ATOM 779 N N . ALA A 1 99 ? -38.900 12.770 25.503 1.00 31.91 99 ALA A N 1
ATOM 780 C CA . ALA A 1 99 ? -39.653 13.383 26.612 1.00 31.91 99 ALA A CA 1
ATOM 781 C C . ALA A 1 99 ? -39.421 12.917 28.076 1.00 31.91 99 ALA A C 1
ATOM 783 O O . ALA A 1 99 ? -39.469 11.744 28.422 1.00 31.91 99 ALA A O 1
ATOM 784 N N . ALA A 1 100 ? -39.160 13.924 28.923 1.00 29.95 100 ALA A N 1
ATOM 785 C CA . ALA A 1 100 ? -38.932 13.924 30.379 1.00 29.95 100 ALA A CA 1
ATOM 786 C C . ALA A 1 100 ? -40.266 14.130 31.157 1.00 29.95 100 ALA A C 1
ATOM 788 O O . ALA A 1 100 ? -41.316 14.013 30.529 1.00 29.95 100 ALA A O 1
ATOM 789 N N . PRO A 1 101 ? -40.313 14.673 32.401 1.00 52.41 101 PRO A N 1
ATOM 790 C CA . PRO A 1 101 ? -39.574 14.454 33.670 1.00 52.41 101 PRO A CA 1
ATOM 791 C C . PRO A 1 101 ? -40.540 14.181 34.864 1.00 52.41 101 PRO A C 1
ATOM 793 O O . PRO A 1 101 ? -41.699 14.539 34.743 1.00 52.41 101 PRO A O 1
ATOM 796 N N . GLN A 1 102 ? -40.087 13.726 36.054 1.00 29.84 102 GLN A N 1
ATOM 797 C CA . GLN A 1 102 ? -40.712 14.097 37.357 1.00 29.84 102 GLN A CA 1
ATOM 798 C C . GLN A 1 102 ? -39.748 14.023 38.575 1.00 29.84 102 GLN A C 1
ATOM 800 O O . GLN A 1 102 ? -38.994 13.071 38.753 1.00 29.84 102 GLN A O 1
ATOM 805 N N . ARG A 1 103 ? -39.827 15.063 39.420 1.00 33.09 103 ARG A N 1
ATOM 806 C CA . ARG A 1 103 ? -39.523 15.175 40.877 1.00 33.09 103 ARG A CA 1
ATOM 807 C C . ARG A 1 103 ? -40.878 15.488 41.576 1.00 33.09 103 ARG A C 1
ATOM 809 O O . ARG A 1 103 ? -41.786 15.823 40.811 1.00 33.09 103 ARG A O 1
ATOM 816 N N . PRO A 1 104 ? -41.069 15.530 42.927 1.00 42.66 104 PRO A N 1
ATOM 817 C CA . PRO A 1 104 ? -40.122 15.655 44.067 1.00 42.66 104 PRO A CA 1
ATOM 818 C C . PRO A 1 104 ? -40.433 14.666 45.244 1.00 42.66 104 PRO A C 1
ATOM 820 O O . PRO A 1 104 ? -41.315 13.833 45.112 1.00 42.66 104 PRO A O 1
ATOM 823 N N . ILE A 1 105 ? -39.697 14.580 46.369 1.00 31.59 105 ILE A N 1
ATOM 824 C CA . ILE A 1 105 ? -39.831 15.329 47.657 1.00 31.59 105 ILE A CA 1
ATOM 825 C C . ILE A 1 105 ? -38.797 14.696 48.634 1.00 31.59 105 ILE A C 1
ATOM 827 O O . ILE A 1 105 ? -38.713 13.479 48.718 1.00 31.59 105 ILE A O 1
ATOM 831 N N . SER A 1 106 ? -37.813 15.442 49.157 1.00 35.31 106 SER A N 1
ATOM 832 C CA . SER A 1 106 ? -37.686 16.023 50.520 1.00 35.31 106 SER A CA 1
ATOM 833 C C . SER A 1 106 ? -37.736 15.063 51.726 1.00 35.31 106 SER A C 1
ATOM 835 O O . SER A 1 106 ? -38.804 14.596 52.108 1.00 35.31 106 SER A O 1
ATOM 837 N N . THR A 1 107 ? -36.608 14.898 52.435 1.00 33.56 107 THR A N 1
ATOM 838 C CA . THR A 1 107 ? -36.580 14.741 53.907 1.00 33.56 107 THR A CA 1
ATOM 839 C C . THR A 1 107 ? -35.243 15.244 54.472 1.00 33.56 107 THR A C 1
ATOM 841 O O . THR A 1 107 ? -34.203 15.173 53.822 1.00 33.56 107 THR A O 1
ATOM 844 N N . GLN A 1 108 ? -35.311 15.847 55.656 1.00 33.16 108 GLN A N 1
ATOM 845 C CA . GLN A 1 108 ? -34.335 16.749 56.267 1.00 33.16 108 GLN A CA 1
ATOM 846 C C . GLN A 1 108 ? -33.249 16.046 57.116 1.00 33.16 108 GLN A C 1
ATOM 848 O O . GLN A 1 108 ? -33.551 15.115 57.846 1.00 33.16 108 GLN A O 1
ATOM 853 N N . ARG A 1 109 ? -32.030 16.619 57.080 1.00 30.94 109 ARG A N 1
ATOM 854 C CA . ARG A 1 109 ? -31.185 17.102 58.209 1.00 30.94 109 ARG A CA 1
ATOM 855 C C . ARG A 1 109 ? -30.758 16.118 59.324 1.00 30.94 109 ARG A C 1
ATOM 857 O O . ARG A 1 109 ? -31.593 15.718 60.111 1.00 30.94 109 ARG A O 1
ATOM 864 N N . THR A 1 110 ? -29.436 15.965 59.531 1.00 27.62 110 THR A N 1
ATOM 865 C CA . THR A 1 110 ? -28.674 16.510 60.694 1.00 27.62 110 THR A CA 1
ATOM 866 C C . THR A 1 110 ? -27.160 16.283 60.579 1.00 27.62 110 THR A C 1
ATOM 868 O O . THR A 1 110 ? -26.686 15.270 60.081 1.00 27.62 110 THR A O 1
ATOM 871 N N . THR A 1 111 ? -26.431 17.287 61.058 1.00 31.64 111 THR A N 1
ATOM 872 C CA . THR A 1 111 ? -24.989 17.419 61.321 1.00 31.64 111 THR A CA 1
ATOM 873 C C . THR A 1 111 ? -24.495 16.504 62.450 1.00 31.64 111 THR A C 1
ATOM 875 O O . THR A 1 111 ? -25.250 16.340 63.399 1.00 31.64 111 THR A O 1
ATOM 878 N N . VAL A 1 112 ? -23.242 16.013 62.402 1.00 29.41 112 VAL A N 1
ATOM 879 C CA . VAL A 1 112 ? -22.114 16.300 63.340 1.00 29.41 112 VAL A CA 1
ATOM 880 C C . VAL A 1 112 ? -20.909 15.357 63.097 1.00 29.41 112 VAL A C 1
ATOM 882 O O . VAL A 1 112 ? -21.067 14.158 62.899 1.00 29.41 112 VAL A O 1
ATOM 885 N N . THR A 1 113 ? -19.694 15.910 63.135 1.00 31.69 113 THR A N 1
ATOM 886 C CA . THR A 1 113 ? -18.397 15.231 63.392 1.00 31.69 113 THR A CA 1
ATOM 887 C C . THR A 1 113 ? -18.019 15.436 64.882 1.00 31.69 113 THR A C 1
ATOM 889 O O . THR A 1 113 ? -18.774 16.145 65.554 1.00 31.69 113 THR A O 1
ATOM 892 N N . PRO A 1 114 ? -16.871 14.975 65.452 1.00 52.69 114 PRO A N 1
ATOM 893 C CA . PRO A 1 114 ? -15.836 13.998 65.040 1.00 52.69 114 PRO A CA 1
ATOM 894 C C . PRO A 1 114 ? -15.462 12.965 66.154 1.00 52.69 114 PRO A C 1
ATOM 896 O O . PRO A 1 114 ? -15.701 13.212 67.332 1.00 52.69 114 PRO A O 1
ATOM 899 N N . LYS A 1 115 ? -14.736 11.873 65.836 1.00 33.19 115 LYS A N 1
ATOM 900 C CA . LYS A 1 115 ? -13.711 11.303 66.753 1.00 33.19 115 LYS A CA 1
ATOM 901 C C . LYS A 1 115 ? -12.714 10.382 66.039 1.00 33.19 115 LYS A C 1
ATOM 903 O O . LYS A 1 115 ? -13.103 9.482 65.305 1.00 33.19 115 LYS A O 1
ATOM 908 N N . ALA A 1 116 ? -11.429 10.627 66.294 1.00 40.69 116 ALA A N 1
ATOM 909 C CA . ALA A 1 116 ? -10.290 9.838 65.843 1.00 40.69 116 ALA A CA 1
ATOM 910 C C . ALA A 1 116 ? -10.008 8.639 66.771 1.00 40.69 116 ALA A C 1
ATOM 912 O O . ALA A 1 116 ? -10.164 8.742 67.988 1.00 40.69 116 ALA A O 1
ATOM 913 N N . GLY A 1 117 ? -9.527 7.544 66.179 1.00 36.69 117 GLY A N 1
ATOM 914 C CA . GLY A 1 117 ? -8.925 6.379 66.834 1.00 36.69 117 GLY A CA 1
ATOM 915 C C . GLY A 1 117 ? -8.221 5.503 65.777 1.00 36.69 117 GLY A C 1
ATOM 916 O O . GLY A 1 117 ? -8.777 5.362 64.688 1.00 36.69 117 GLY A O 1
ATOM 917 N N . PRO A 1 118 ? -6.999 4.988 66.018 1.00 50.41 118 PRO A N 1
ATOM 918 C CA . PRO A 1 118 ? -6.086 4.551 64.959 1.00 50.41 118 PRO A CA 1
ATOM 919 C C . PRO A 1 118 ? -6.119 3.036 64.701 1.00 50.41 118 PRO A C 1
ATOM 921 O O . PRO A 1 118 ? -6.239 2.250 65.636 1.00 50.41 118 PRO A O 1
ATOM 924 N N . GLY A 1 119 ? -5.889 2.624 63.448 1.00 36.41 119 GLY A N 1
ATOM 925 C CA . GLY A 1 119 ? -5.414 1.270 63.148 1.00 36.41 119 GLY A CA 1
ATOM 926 C C . GLY A 1 119 ? -5.757 0.724 61.759 1.00 36.41 119 GLY A C 1
ATOM 927 O O . GLY A 1 119 ? -6.922 0.493 61.476 1.00 36.41 119 GLY A O 1
ATOM 928 N N . VAL A 1 120 ? -4.699 0.399 60.991 1.00 41.28 120 VAL A N 1
ATOM 929 C CA . VAL A 1 120 ? -4.622 -0.713 60.006 1.00 41.28 120 VAL A CA 1
ATOM 930 C C . VAL A 1 120 ? -5.453 -0.476 58.719 1.00 41.28 120 VAL A C 1
ATOM 932 O O . VAL A 1 120 ? -6.666 -0.392 58.749 1.00 41.28 120 VAL A O 1
ATOM 935 N N . VAL A 1 121 ? -4.914 -0.272 57.512 1.00 41.09 121 VAL A N 1
ATOM 936 C CA . VAL A 1 121 ? -3.944 -1.051 56.723 1.00 41.09 121 VAL A CA 1
ATOM 937 C C . VAL A 1 121 ? -3.306 -0.100 55.699 1.00 41.09 121 VAL A C 1
ATOM 939 O O . VAL A 1 121 ? -4.017 0.556 54.936 1.00 41.09 121 VAL A O 1
ATOM 942 N N . ARG A 1 122 ? -1.972 -0.062 55.607 1.00 44.19 122 ARG A N 1
ATOM 943 C CA . ARG A 1 122 ? -1.299 0.443 54.401 1.00 44.19 122 ARG A CA 1
ATOM 944 C C . ARG A 1 122 ? -1.607 -0.526 53.259 1.00 44.19 122 ARG A C 1
ATOM 946 O O . ARG A 1 122 ? -1.051 -1.619 53.220 1.00 44.19 122 ARG A O 1
ATOM 953 N N . LYS A 1 123 ? -2.490 -0.148 52.332 1.00 46.28 123 LYS A N 1
ATOM 954 C CA . LYS A 1 123 ? -2.512 -0.784 51.012 1.00 46.28 123 LYS A CA 1
ATOM 955 C C . LYS A 1 123 ? -1.294 -0.271 50.253 1.00 46.28 123 LYS A C 1
ATOM 957 O O . LYS A 1 123 ? -1.274 0.882 49.833 1.00 46.28 123 LYS A O 1
ATOM 962 N N . ASN A 1 124 ? -0.284 -1.124 50.104 1.00 45.47 124 ASN A N 1
ATOM 963 C CA . ASN A 1 124 ? 0.704 -0.954 49.046 1.00 45.47 124 ASN A CA 1
ATOM 964 C C . ASN A 1 124 ? -0.045 -0.892 47.703 1.00 45.47 124 ASN A C 1
ATOM 966 O O . ASN A 1 124 ? -0.805 -1.818 47.414 1.00 45.47 124 ASN A O 1
ATOM 970 N N . PRO A 1 125 ? 0.161 0.133 46.861 1.00 48.22 125 PRO A N 1
ATOM 971 C CA . PRO A 1 125 ? -0.213 0.062 45.464 1.00 48.22 125 PRO A CA 1
ATOM 972 C C . PRO A 1 125 ? 0.936 -0.639 44.743 1.00 48.22 125 PRO A C 1
ATOM 974 O O . PRO A 1 125 ? 1.857 -0.014 44.231 1.00 48.22 125 PRO A O 1
ATOM 977 N N . SER A 1 126 ? 0.928 -1.963 44.762 1.00 57.25 126 SER A N 1
ATOM 978 C CA . SER A 1 126 ? 1.675 -2.736 43.779 1.00 57.25 126 SER A CA 1
ATOM 979 C C . SER A 1 126 ? 0.737 -3.798 43.235 1.00 57.25 126 SER A C 1
ATOM 981 O O . SER A 1 126 ? -0.136 -4.274 43.956 1.00 57.25 126 SER A O 1
ATOM 983 N N . VAL A 1 127 ? 0.935 -4.146 41.969 1.00 57.56 127 VAL A N 1
ATOM 984 C CA . VAL A 1 127 ? 0.119 -5.036 41.130 1.00 57.56 127 VAL A CA 1
ATOM 985 C C . VAL A 1 127 ? -1.037 -4.329 40.416 1.00 57.56 127 VAL A C 1
ATOM 987 O O . VAL A 1 127 ? -2.194 -4.380 40.818 1.00 57.56 127 VAL A O 1
ATOM 990 N N . GLY A 1 128 ? -0.710 -3.678 39.300 1.00 57.50 128 GLY A N 1
ATOM 991 C CA . GLY A 1 128 ? -1.719 -3.153 38.385 1.00 57.50 128 GLY A CA 1
ATOM 992 C C . GLY A 1 128 ? -1.136 -2.515 37.131 1.00 57.50 128 GLY A C 1
ATOM 993 O O . GLY A 1 128 ? -1.412 -1.348 36.910 1.00 57.50 128 GLY A O 1
ATOM 994 N N . ASN A 1 129 ? -0.298 -3.244 36.374 1.00 56.91 129 ASN A N 1
ATOM 995 C CA . ASN A 1 129 ? -0.144 -3.047 34.914 1.00 56.91 129 ASN A CA 1
ATOM 996 C C . ASN A 1 129 ? 0.798 -4.047 34.208 1.00 56.91 129 ASN A C 1
ATOM 998 O O . ASN A 1 129 ? 0.825 -4.068 32.981 1.00 56.91 129 ASN A O 1
ATOM 1002 N N . ARG A 1 130 ? 1.565 -4.869 34.946 1.00 59.75 130 ARG A N 1
ATOM 1003 C CA . ARG A 1 130 ? 2.610 -5.750 34.372 1.00 59.75 130 ARG A CA 1
ATOM 1004 C C . ARG A 1 130 ? 2.084 -6.715 33.303 1.00 59.75 130 ARG A C 1
ATOM 1006 O O . ARG A 1 130 ? 2.768 -6.950 32.317 1.00 59.75 130 ARG A O 1
ATOM 1013 N N . ASP A 1 131 ? 0.866 -7.226 33.471 1.00 64.44 131 ASP A N 1
ATOM 1014 C CA . ASP A 1 131 ? 0.265 -8.162 32.510 1.00 64.44 131 ASP A CA 1
ATOM 1015 C C . ASP A 1 131 ? -0.137 -7.473 31.194 1.00 64.44 131 ASP A C 1
ATOM 1017 O O . ASP A 1 131 ? -0.087 -8.085 30.129 1.00 64.44 131 ASP A O 1
ATOM 1021 N N . GLY A 1 132 ? -0.498 -6.185 31.253 1.00 73.81 132 GLY A N 1
ATOM 1022 C CA . GLY A 1 132 ? -0.798 -5.376 30.069 1.00 73.81 132 GLY A CA 1
ATOM 1023 C C . GLY A 1 132 ? 0.465 -4.994 29.300 1.00 73.81 132 GLY A C 1
ATOM 1024 O O . GLY A 1 132 ? 0.493 -5.107 28.080 1.00 73.81 132 GLY A O 1
ATOM 1025 N N . GLU A 1 133 ? 1.525 -4.631 30.023 1.00 80.50 133 GLU A N 1
ATOM 1026 C CA . GLU A 1 133 ? 2.845 -4.333 29.454 1.00 80.50 133 GLU A CA 1
ATOM 1027 C C . GLU A 1 133 ? 3.477 -5.577 28.806 1.00 80.50 133 GLU A C 1
ATOM 1029 O O . GLU A 1 133 ? 3.992 -5.507 27.693 1.00 80.50 133 GLU A O 1
ATOM 1034 N N . ALA A 1 134 ? 3.355 -6.748 29.441 1.00 82.56 134 ALA A N 1
ATOM 1035 C CA . ALA A 1 134 ? 3.809 -8.013 28.866 1.00 82.56 134 ALA A CA 1
ATOM 1036 C C . ALA A 1 134 ? 3.056 -8.374 27.573 1.00 82.56 134 ALA A C 1
ATOM 1038 O O . ALA A 1 134 ? 3.670 -8.833 26.609 1.00 82.56 134 ALA A O 1
ATOM 1039 N N . ALA A 1 135 ? 1.741 -8.141 27.527 1.00 86.38 135 ALA A N 1
ATOM 1040 C CA . ALA A 1 135 ? 0.939 -8.377 26.328 1.00 86.38 135 ALA A CA 1
ATOM 1041 C C . ALA A 1 135 ? 1.290 -7.404 25.188 1.00 86.38 135 ALA A C 1
ATOM 1043 O O . ALA A 1 135 ? 1.359 -7.814 24.029 1.00 86.38 135 ALA A O 1
ATOM 1044 N N . GLU A 1 136 ? 1.547 -6.135 25.509 1.00 88.00 136 GLU A N 1
ATOM 1045 C CA . GLU A 1 136 ? 1.947 -5.110 24.541 1.00 88.00 136 GLU A CA 1
ATOM 1046 C C . GLU A 1 136 ? 3.335 -5.396 23.951 1.00 88.00 136 GLU A C 1
ATOM 1048 O O . GLU A 1 136 ? 3.498 -5.401 22.728 1.00 88.00 136 GLU A O 1
ATOM 1053 N N . LEU A 1 137 ? 4.307 -5.753 24.795 1.00 90.06 137 LEU A N 1
ATOM 1054 C CA . LEU A 1 137 ? 5.637 -6.183 24.354 1.00 90.06 137 LEU A CA 1
ATOM 1055 C C . LEU A 1 137 ? 5.564 -7.436 23.477 1.00 90.06 137 LEU A C 1
ATOM 1057 O O . LEU A 1 137 ? 6.218 -7.509 22.438 1.00 90.06 137 LEU A O 1
ATOM 1061 N N . MET A 1 138 ? 4.731 -8.412 23.843 1.00 90.38 138 MET A N 1
ATOM 1062 C CA . MET A 1 138 ? 4.545 -9.629 23.050 1.00 90.38 138 MET A CA 1
ATOM 1063 C C . MET A 1 138 ? 3.922 -9.333 21.679 1.00 90.38 138 MET A C 1
ATOM 1065 O O . MET A 1 138 ? 4.312 -9.934 20.676 1.00 90.38 138 MET A O 1
ATOM 1069 N N . GLN A 1 139 ? 3.002 -8.369 21.604 1.00 92.69 139 GLN A N 1
ATOM 1070 C CA . GLN A 1 139 ? 2.467 -7.892 20.332 1.00 92.69 139 GLN A CA 1
ATOM 1071 C C . GLN A 1 139 ? 3.544 -7.196 19.490 1.00 92.69 139 GLN A C 1
ATOM 1073 O O . GLN A 1 139 ? 3.631 -7.463 18.292 1.00 92.69 139 GLN A O 1
ATOM 1078 N N . GLN A 1 140 ? 4.389 -6.361 20.098 1.00 93.31 140 GLN A N 1
ATOM 1079 C CA . GLN A 1 140 ? 5.477 -5.680 19.394 1.00 93.31 140 GLN A CA 1
ATOM 1080 C C . GLN A 1 140 ? 6.520 -6.665 18.849 1.00 93.31 140 GLN A C 1
ATOM 1082 O O . GLN A 1 140 ? 6.934 -6.536 17.699 1.00 93.31 140 GLN A O 1
ATOM 1087 N N . VAL A 1 141 ? 6.873 -7.700 19.620 1.00 94.88 141 VAL A N 1
ATOM 1088 C CA . VAL A 1 141 ? 7.750 -8.791 19.164 1.00 94.88 141 VAL A CA 1
ATOM 1089 C C . VAL A 1 141 ? 7.151 -9.513 17.958 1.00 94.88 141 VAL A C 1
ATOM 1091 O O . VAL A 1 141 ? 7.867 -9.797 17.003 1.00 94.88 141 VAL A O 1
ATOM 1094 N N . ASN A 1 142 ? 5.846 -9.792 17.966 1.00 94.12 142 ASN A N 1
ATOM 1095 C CA . ASN A 1 142 ? 5.195 -10.453 16.834 1.00 94.12 142 ASN A CA 1
ATOM 1096 C C . ASN A 1 142 ? 5.180 -9.574 15.579 1.00 94.12 142 ASN A C 1
ATOM 1098 O O . ASN A 1 142 ? 5.437 -10.077 14.490 1.00 94.12 142 ASN A O 1
ATOM 1102 N N . VAL A 1 143 ? 4.922 -8.272 15.725 1.00 95.56 143 VAL A N 1
ATOM 1103 C CA . VAL A 1 143 ? 4.982 -7.328 14.600 1.00 95.56 143 VAL A CA 1
ATOM 1104 C C . VAL A 1 143 ? 6.394 -7.266 14.026 1.00 95.56 143 VAL A C 1
ATOM 1106 O O . VAL A 1 143 ? 6.554 -7.426 12.822 1.00 95.56 143 VAL A O 1
ATOM 1109 N N . LEU A 1 144 ? 7.415 -7.108 14.874 1.00 95.81 144 LEU A N 1
ATOM 1110 C CA . LEU A 1 144 ? 8.810 -7.058 14.429 1.00 95.81 144 LEU A CA 1
ATOM 1111 C C . LEU A 1 144 ? 9.237 -8.342 13.719 1.00 95.81 144 LEU A C 1
ATOM 1113 O O . LEU A 1 144 ? 9.913 -8.262 12.702 1.00 95.81 144 LEU A O 1
ATOM 1117 N N . LYS A 1 145 ? 8.818 -9.514 14.210 1.00 96.19 145 LYS A N 1
ATOM 1118 C CA . LYS A 1 145 ? 9.098 -10.791 13.539 1.00 96.19 145 LYS A CA 1
ATOM 1119 C C . LYS A 1 145 ? 8.526 -10.833 12.126 1.00 96.19 145 LYS A C 1
ATOM 1121 O O . LYS A 1 145 ? 9.242 -11.218 11.213 1.00 96.19 145 LYS A O 1
ATOM 1126 N N . LEU A 1 146 ? 7.275 -10.402 11.952 1.00 93.81 146 LEU A N 1
ATOM 1127 C CA . LEU A 1 146 ? 6.647 -10.339 10.630 1.00 93.81 146 LEU A CA 1
ATOM 1128 C C . LEU A 1 146 ? 7.353 -9.322 9.724 1.00 93.81 146 LEU A C 1
ATOM 1130 O O . LEU A 1 146 ? 7.623 -9.621 8.570 1.00 93.81 146 LEU A O 1
ATOM 1134 N N . THR A 1 147 ? 7.723 -8.153 10.254 1.00 96.38 147 THR A N 1
ATOM 1135 C CA . THR A 1 147 ? 8.490 -7.152 9.497 1.00 96.38 147 THR A CA 1
ATOM 1136 C C . THR A 1 147 ? 9.854 -7.684 9.064 1.00 96.38 147 THR A C 1
ATOM 1138 O O . THR A 1 147 ? 10.243 -7.466 7.925 1.00 96.38 147 THR A O 1
ATOM 1141 N N . VAL A 1 148 ? 10.579 -8.384 9.940 1.00 97.31 148 VAL A N 1
ATOM 1142 C CA . VAL A 1 148 ? 11.868 -8.995 9.586 1.00 97.31 148 VAL A CA 1
ATOM 1143 C C . VAL A 1 148 ? 11.679 -10.055 8.509 1.00 97.31 148 VAL A C 1
ATOM 1145 O O . VAL A 1 148 ? 12.402 -10.021 7.524 1.00 97.31 148 VAL A O 1
ATOM 1148 N N . GLU A 1 149 ? 10.681 -10.929 8.641 1.00 97.00 149 GLU A N 1
ATOM 1149 C CA . GLU A 1 149 ? 10.397 -11.959 7.637 1.00 97.00 149 GLU A CA 1
ATOM 1150 C C . GLU A 1 149 ? 10.093 -11.348 6.257 1.00 97.00 149 GLU A C 1
ATOM 1152 O O . GLU A 1 149 ? 10.571 -11.834 5.231 1.00 97.00 149 GLU A O 1
ATOM 1157 N N . ASP A 1 150 ? 9.321 -10.262 6.216 1.00 95.50 150 ASP A N 1
ATOM 1158 C CA . ASP A 1 150 ? 9.009 -9.565 4.969 1.00 95.50 150 ASP A CA 1
ATOM 1159 C C . ASP A 1 150 ? 10.244 -8.856 4.389 1.00 95.50 150 ASP A C 1
ATOM 1161 O O . ASP A 1 150 ? 10.509 -8.972 3.192 1.00 95.50 150 ASP A O 1
ATOM 1165 N N . LEU A 1 151 ? 11.055 -8.206 5.231 1.00 96.12 151 LEU A N 1
ATOM 1166 C CA . LEU A 1 151 ? 12.317 -7.586 4.814 1.00 96.12 151 LEU A CA 1
ATOM 1167 C C . LEU A 1 151 ? 13.337 -8.616 4.316 1.00 96.12 151 LEU A C 1
ATOM 1169 O O . LEU A 1 151 ? 14.094 -8.325 3.394 1.00 96.12 151 LEU A O 1
ATOM 1173 N N . GLU A 1 152 ? 13.368 -9.819 4.886 1.00 97.00 152 GLU A N 1
ATOM 1174 C CA . GLU A 1 152 ? 14.226 -10.910 4.420 1.00 97.00 152 GLU A CA 1
ATOM 1175 C C . GLU A 1 152 ? 13.793 -11.407 3.039 1.00 97.00 152 GLU A C 1
ATOM 1177 O O . GLU A 1 152 ? 14.641 -11.587 2.165 1.00 97.00 152 GLU A O 1
ATOM 1182 N N . LYS A 1 153 ? 12.483 -11.537 2.790 1.00 95.50 153 LYS A N 1
ATOM 1183 C CA . LYS A 1 153 ? 11.961 -11.860 1.451 1.00 95.50 153 LYS A CA 1
ATOM 1184 C C . LYS A 1 153 ? 12.315 -10.777 0.437 1.00 95.50 153 LYS A C 1
ATOM 1186 O O . LYS A 1 153 ? 12.708 -11.098 -0.685 1.00 95.50 153 LYS A O 1
ATOM 1191 N N . GLU A 1 154 ? 12.183 -9.507 0.815 1.00 97.12 154 GLU A N 1
ATOM 1192 C CA . GLU A 1 154 ? 12.575 -8.382 -0.033 1.00 97.12 154 GLU A CA 1
ATOM 1193 C C . GLU A 1 154 ? 14.082 -8.393 -0.305 1.00 97.12 154 GLU A C 1
ATOM 1195 O O . GLU A 1 154 ? 14.487 -8.340 -1.466 1.00 97.12 154 GLU A O 1
ATOM 1200 N N . ARG A 1 155 ? 14.917 -8.549 0.730 1.00 95.81 155 ARG A N 1
ATOM 1201 C CA . ARG A 1 155 ? 16.374 -8.701 0.608 1.00 95.81 155 ARG A CA 1
ATOM 1202 C C . ARG A 1 155 ? 16.707 -9.805 -0.390 1.00 95.81 155 ARG A C 1
ATOM 1204 O O . ARG A 1 155 ? 17.412 -9.549 -1.359 1.00 95.81 155 ARG A O 1
ATOM 1211 N N . ASP A 1 156 ? 16.167 -11.003 -0.210 1.00 94.69 156 ASP A N 1
ATOM 1212 C CA . ASP A 1 156 ? 16.479 -12.145 -1.071 1.00 94.69 156 ASP A CA 1
ATOM 1213 C C . ASP A 1 156 ? 15.993 -11.922 -2.511 1.00 94.69 156 ASP A C 1
ATOM 1215 O O . ASP A 1 156 ? 16.676 -12.283 -3.473 1.00 94.69 156 ASP A O 1
ATOM 1219 N N . PHE A 1 157 ? 14.849 -11.255 -2.690 1.00 95.62 157 PHE A N 1
ATOM 1220 C CA . PHE A 1 157 ? 14.357 -10.862 -4.007 1.00 95.62 157 PHE A CA 1
ATOM 1221 C C . PHE A 1 157 ? 15.292 -9.868 -4.711 1.00 95.62 157 PHE A C 1
ATOM 1223 O O . PHE A 1 157 ? 15.542 -10.011 -5.913 1.00 95.62 157 PHE A O 1
ATOM 1230 N N . TYR A 1 158 ? 15.808 -8.867 -3.992 1.00 95.81 158 TYR A N 1
ATOM 1231 C CA . TYR A 1 158 ? 16.697 -7.851 -4.555 1.00 95.81 158 TYR A CA 1
ATOM 1232 C C . TYR A 1 158 ? 18.115 -8.374 -4.774 1.00 95.81 158 TYR A C 1
ATOM 1234 O O . TYR A 1 158 ? 18.643 -8.152 -5.858 1.00 95.81 158 TYR A O 1
ATOM 1242 N N . PHE A 1 159 ? 18.693 -9.124 -3.829 1.00 93.06 159 PHE A N 1
ATOM 1243 C CA . PHE A 1 159 ? 20.02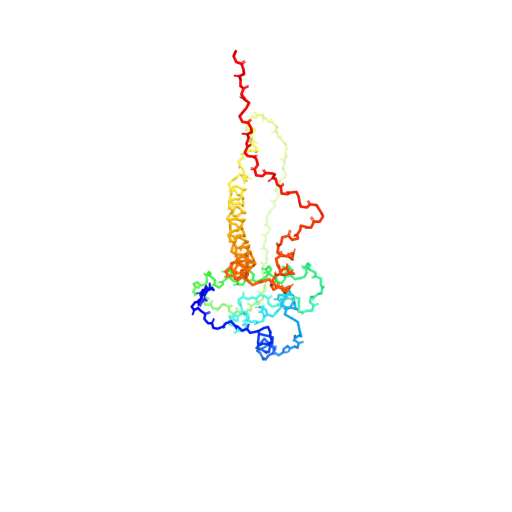7 -9.732 -3.949 1.00 9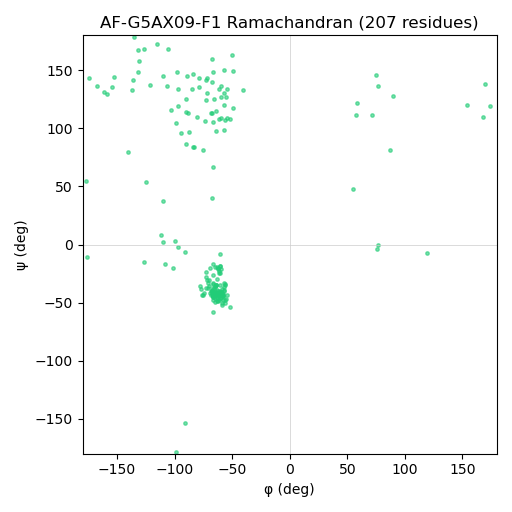3.06 159 PHE A CA 1
ATOM 1244 C C . PHE A 1 159 ? 20.061 -10.918 -4.923 1.00 93.06 159 PHE A C 1
ATOM 1246 O O . PHE A 1 159 ? 21.071 -11.163 -5.584 1.00 93.06 159 PHE A O 1
ATOM 1253 N N . GLY A 1 160 ? 18.945 -11.627 -5.104 1.00 95.12 160 GLY A N 1
ATOM 1254 C CA . GLY A 1 160 ? 18.859 -12.721 -6.070 1.00 95.12 160 GLY A CA 1
ATOM 1255 C C . GLY A 1 160 ? 18.976 -12.269 -7.531 1.00 95.12 160 GLY A C 1
ATOM 1256 O O . GLY A 1 160 ? 19.398 -13.052 -8.381 1.00 95.12 160 GLY A O 1
ATOM 1257 N N . LYS A 1 161 ? 18.618 -11.017 -7.853 1.00 96.56 161 LYS A N 1
ATOM 1258 C CA . LYS A 1 161 ? 18.753 -10.454 -9.210 1.00 96.56 161 LYS A CA 1
ATOM 1259 C C . LYS A 1 161 ? 20.221 -10.306 -9.645 1.00 96.56 161 LYS A C 1
ATOM 1261 O O . LYS A 1 161 ? 20.560 -10.928 -10.652 1.00 96.56 161 LYS A O 1
ATOM 1266 N N . PRO A 1 162 ? 21.092 -9.560 -8.932 1.00 95.31 162 PRO A N 1
ATOM 1267 C CA . PRO A 1 162 ? 22.504 -9.455 -9.282 1.00 95.31 162 PRO A CA 1
ATOM 1268 C C . PRO A 1 162 ? 23.203 -10.815 -9.241 1.00 95.31 162 PRO A C 1
ATOM 1270 O O . PRO A 1 162 ? 23.976 -11.091 -10.147 1.00 95.31 162 PRO A O 1
ATOM 1273 N N . ARG A 1 163 ? 22.842 -11.727 -8.321 1.00 95.38 163 ARG A N 1
ATOM 1274 C CA . ARG A 1 163 ? 23.391 -13.097 -8.316 1.00 95.38 163 ARG A CA 1
ATOM 1275 C C . ARG A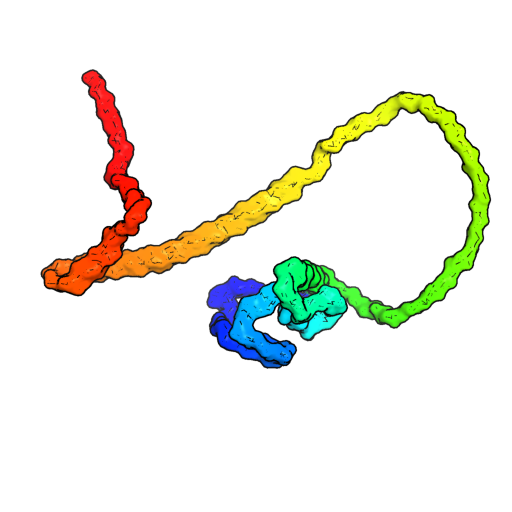 1 163 ? 23.100 -13.871 -9.606 1.00 95.38 163 ARG A C 1
ATOM 1277 O O . ARG A 1 163 ? 23.958 -14.586 -10.108 1.00 95.38 163 ARG A O 1
ATOM 1284 N N . LYS A 1 164 ? 21.893 -13.747 -10.165 1.00 97.00 164 LYS A N 1
ATOM 1285 C CA . LYS A 1 164 ? 21.562 -14.380 -11.455 1.00 97.00 164 LYS A CA 1
ATOM 1286 C C . LYS A 1 164 ? 22.362 -13.779 -12.609 1.00 97.00 164 LYS A C 1
ATOM 1288 O O . LYS A 1 164 ? 22.764 -14.517 -13.497 1.00 97.00 164 LYS A O 1
ATOM 1293 N N . ILE A 1 165 ? 22.573 -12.463 -12.597 1.00 95.56 165 ILE A N 1
ATOM 1294 C CA . ILE A 1 165 ? 23.384 -11.775 -13.611 1.00 95.56 165 ILE A CA 1
ATOM 1295 C C . ILE A 1 165 ? 24.848 -12.214 -13.497 1.00 95.56 165 ILE A C 1
ATOM 1297 O O . ILE A 1 165 ? 25.450 -12.548 -14.507 1.00 95.56 165 ILE A O 1
ATOM 1301 N N . GLU A 1 166 ? 25.384 -12.286 -12.279 1.00 93.81 166 GLU A N 1
ATOM 1302 C CA . GLU A 1 166 ? 26.739 -12.764 -11.988 1.00 93.81 166 GLU A CA 1
ATOM 1303 C C . GLU A 1 166 ? 26.974 -14.175 -12.550 1.00 93.81 166 GLU A C 1
ATOM 1305 O O . GLU A 1 166 ? 27.956 -14.391 -13.253 1.00 93.81 166 GLU A O 1
ATOM 1310 N N . LEU A 1 167 ? 26.037 -15.108 -12.328 1.00 94.94 167 LEU A N 1
ATOM 1311 C CA . LEU A 1 167 ? 26.116 -16.461 -12.897 1.00 94.94 167 LEU A CA 1
ATOM 1312 C C . LEU A 1 167 ? 26.156 -16.441 -14.431 1.00 94.94 167 LEU A C 1
ATOM 1314 O O . LEU A 1 167 ? 26.967 -17.138 -15.033 1.00 94.94 167 LEU A O 1
ATOM 1318 N N . ILE A 1 168 ? 25.322 -15.607 -15.065 1.00 94.38 168 ILE A N 1
ATOM 1319 C CA . ILE A 1 168 ? 25.329 -15.446 -16.526 1.00 94.38 168 ILE A CA 1
ATOM 1320 C C . ILE A 1 168 ? 26.683 -14.901 -16.998 1.00 94.38 168 ILE A C 1
ATOM 1322 O O . ILE A 1 168 ? 27.207 -15.375 -18.002 1.00 94.38 168 ILE A O 1
ATOM 1326 N N . CYS A 1 169 ? 27.269 -13.928 -16.299 1.00 93.00 169 CYS A N 1
ATOM 1327 C CA . CYS A 1 169 ? 28.589 -13.405 -16.644 1.00 93.00 169 CYS A CA 1
ATOM 1328 C C . CYS A 1 169 ? 29.665 -14.499 -16.557 1.00 93.00 169 CYS A C 1
ATOM 1330 O O . CYS A 1 169 ? 30.401 -14.677 -17.524 1.00 93.00 169 CYS A O 1
ATOM 1332 N N . GLN A 1 170 ? 29.688 -15.276 -15.470 1.00 90.06 170 GLN A N 1
ATOM 1333 C CA . GLN A 1 170 ? 30.658 -16.358 -15.238 1.00 90.06 170 GLN A CA 1
ATOM 1334 C C . GLN A 1 170 ? 30.590 -17.460 -16.301 1.00 90.06 170 GLN A C 1
ATOM 1336 O O . GLN A 1 170 ? 31.616 -17.914 -16.802 1.00 90.06 170 GLN A O 1
ATOM 1341 N N . GLU A 1 171 ? 29.383 -17.863 -16.709 1.00 91.12 171 GLU A N 1
ATOM 1342 C CA . GLU A 1 171 ? 29.188 -18.851 -17.781 1.00 91.12 171 GLU A CA 1
ATOM 1343 C C . GLU A 1 171 ? 29.761 -18.388 -19.134 1.00 91.12 171 GLU A C 1
ATOM 1345 O O . GLU A 1 171 ? 30.070 -19.217 -19.992 1.00 91.12 171 GLU A O 1
ATOM 1350 N N . ASN A 1 172 ? 29.918 -17.074 -19.328 1.00 87.06 172 ASN A N 1
ATOM 1351 C CA . ASN A 1 172 ? 30.333 -16.457 -20.586 1.00 87.06 172 ASN A CA 1
ATOM 1352 C C . ASN A 1 172 ? 31.737 -15.810 -20.536 1.00 87.06 172 ASN A C 1
ATOM 1354 O O . ASN A 1 172 ? 32.150 -15.198 -21.521 1.00 87.06 172 ASN A O 1
ATOM 1358 N N . GLU A 1 173 ? 32.512 -15.989 -19.458 1.00 82.12 173 GLU A N 1
ATOM 1359 C CA . GLU A 1 173 ? 33.844 -15.371 -19.260 1.00 82.12 173 GLU A CA 1
ATOM 1360 C C . GLU A 1 173 ? 34.902 -15.748 -20.316 1.00 82.12 173 GLU A C 1
ATOM 1362 O O . GLU A 1 173 ? 35.907 -15.056 -20.476 1.00 82.12 173 GLU A O 1
ATOM 1367 N N . GLY A 1 174 ? 34.697 -16.832 -21.072 1.00 77.00 174 GLY A N 1
ATOM 1368 C CA . GLY A 1 174 ? 35.640 -17.276 -22.106 1.00 77.00 174 GLY A CA 1
ATOM 1369 C C . GLY A 1 174 ? 35.722 -16.356 -23.333 1.00 77.00 174 GLY A C 1
ATOM 1370 O O . GLY A 1 174 ? 36.703 -16.404 -24.078 1.00 77.00 174 GLY A O 1
ATOM 1371 N N . GLY A 1 175 ? 34.706 -15.521 -23.563 1.00 73.62 175 GLY A N 1
ATOM 1372 C CA . GLY A 1 175 ? 34.730 -14.474 -24.578 1.00 73.62 175 GLY A CA 1
ATOM 1373 C C . GLY A 1 175 ? 35.111 -13.160 -23.915 1.00 73.62 175 GLY A C 1
ATOM 1374 O O . GLY A 1 175 ? 34.394 -12.705 -23.037 1.00 73.62 175 GLY A O 1
ATOM 1375 N N . ASN A 1 176 ? 36.222 -12.545 -24.325 1.00 77.50 176 ASN A N 1
ATOM 1376 C CA . ASN A 1 176 ? 36.683 -11.246 -23.820 1.00 77.50 176 ASN A CA 1
ATOM 1377 C C . ASN A 1 176 ? 35.721 -10.105 -24.236 1.00 77.50 176 ASN A C 1
ATOM 1379 O O . ASN A 1 176 ? 36.055 -9.274 -25.084 1.00 77.50 176 ASN A O 1
ATOM 1383 N N . ASP A 1 177 ? 34.494 -10.120 -23.710 1.00 90.62 177 ASP A N 1
ATOM 1384 C CA . ASP A 1 177 ? 33.409 -9.201 -24.033 1.00 90.62 177 ASP A CA 1
ATOM 1385 C C . ASP A 1 177 ? 33.495 -7.961 -23.125 1.00 90.62 177 ASP A C 1
ATOM 1387 O O . ASP A 1 177 ? 33.265 -8.047 -21.913 1.00 90.62 177 ASP A O 1
ATOM 1391 N N . PRO A 1 178 ? 33.787 -6.775 -23.689 1.00 91.44 178 PRO A N 1
ATOM 1392 C CA . PRO A 1 178 ? 33.901 -5.545 -22.912 1.00 91.44 178 PRO A CA 1
ATOM 1393 C C . PRO A 1 178 ? 32.589 -5.124 -22.231 1.00 91.44 178 PRO A C 1
ATOM 1395 O O . PRO A 1 178 ? 32.623 -4.320 -21.298 1.00 91.44 178 PRO A O 1
ATOM 1398 N N . VAL A 1 179 ? 31.430 -5.617 -22.678 1.00 92.31 179 VAL A N 1
ATOM 1399 C CA . VAL A 1 179 ? 30.138 -5.367 -22.024 1.00 92.31 179 VAL A CA 1
ATOM 1400 C C . VAL A 1 179 ? 30.012 -6.205 -20.756 1.00 92.31 179 VAL A C 1
ATOM 1402 O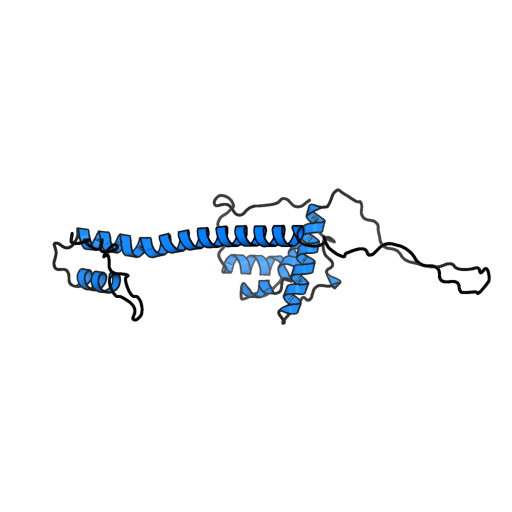 O . VAL A 1 179 ? 29.612 -5.659 -19.727 1.00 92.31 179 VAL A O 1
ATOM 1405 N N . LEU A 1 180 ? 30.396 -7.486 -20.800 1.00 91.44 180 LEU A N 1
ATOM 1406 C CA . LEU A 1 180 ? 30.394 -8.352 -19.616 1.00 91.44 180 LEU A CA 1
ATOM 1407 C C . LEU A 1 180 ? 31.317 -7.796 -18.532 1.00 91.44 180 LEU A C 1
ATOM 1409 O O . LEU A 1 180 ? 30.902 -7.723 -17.379 1.00 91.44 180 LEU A O 1
ATOM 1413 N N . GLN A 1 181 ? 32.499 -7.295 -18.908 1.00 90.44 181 GLN A N 1
ATOM 1414 C CA . GLN A 1 181 ? 33.418 -6.677 -17.951 1.00 90.44 181 GLN A CA 1
ATOM 1415 C C . GLN A 1 181 ? 32.789 -5.475 -17.232 1.00 90.44 181 GLN A C 1
ATOM 1417 O O . GLN A 1 181 ? 32.854 -5.382 -16.014 1.00 90.44 181 GLN A O 1
ATOM 1422 N N . ARG A 1 182 ? 32.100 -4.585 -17.958 1.00 93.25 182 ARG A N 1
ATOM 1423 C CA . ARG A 1 182 ? 31.416 -3.438 -17.333 1.00 93.25 182 ARG A CA 1
ATOM 1424 C C . ARG A 1 182 ? 30.287 -3.859 -16.396 1.00 93.25 182 ARG A C 1
ATOM 1426 O O . ARG A 1 182 ? 30.040 -3.178 -15.408 1.00 93.25 182 ARG A O 1
ATOM 1433 N N . ILE A 1 183 ? 29.573 -4.938 -16.719 1.00 93.69 183 ILE A N 1
ATOM 1434 C CA . ILE A 1 183 ? 28.520 -5.479 -15.850 1.00 93.69 183 ILE A CA 1
ATOM 1435 C C . ILE A 1 183 ? 29.144 -6.031 -14.564 1.00 93.69 183 ILE A C 1
ATOM 1437 O O . ILE A 1 183 ? 28.658 -5.716 -13.482 1.00 93.69 183 ILE A O 1
ATOM 1441 N N . VAL A 1 184 ? 30.235 -6.791 -14.678 1.00 91.12 184 VAL A N 1
ATOM 1442 C CA . VAL A 1 184 ? 31.020 -7.307 -13.547 1.00 91.12 184 VAL A CA 1
ATOM 1443 C C . VAL A 1 184 ? 31.523 -6.161 -12.664 1.00 91.12 184 VAL A C 1
ATOM 1445 O O . VAL A 1 184 ? 31.292 -6.183 -11.459 1.00 91.12 184 VAL A O 1
ATOM 1448 N N . ASP A 1 185 ? 32.102 -5.114 -13.252 1.00 91.12 185 ASP A N 1
ATOM 1449 C CA . ASP A 1 185 ? 32.592 -3.948 -12.506 1.00 91.12 185 ASP A CA 1
ATOM 1450 C C . ASP A 1 185 ? 31.469 -3.261 -11.706 1.00 91.12 185 ASP A C 1
ATOM 1452 O O . ASP A 1 185 ? 31.689 -2.838 -10.576 1.00 91.12 185 ASP A O 1
ATOM 1456 N N . ILE A 1 186 ? 30.249 -3.181 -12.256 1.00 92.69 186 ILE A N 1
ATOM 1457 C CA . ILE A 1 186 ? 29.074 -2.650 -11.541 1.00 92.69 186 ILE A CA 1
ATOM 1458 C C . ILE A 1 186 ? 28.643 -3.584 -10.403 1.00 92.69 186 ILE A C 1
ATOM 1460 O O . ILE A 1 186 ? 28.260 -3.103 -9.340 1.00 92.69 186 ILE A O 1
ATOM 1464 N N . LEU A 1 187 ? 28.673 -4.904 -10.613 1.00 91.25 187 LEU A N 1
ATOM 1465 C CA . LEU A 1 187 ? 28.257 -5.891 -9.608 1.00 91.25 187 LEU A CA 1
ATOM 1466 C C . LEU A 1 187 ? 29.187 -5.921 -8.388 1.00 91.25 187 LEU A C 1
ATOM 1468 O O . LEU A 1 187 ? 28.705 -6.143 -7.279 1.00 91.25 187 LEU A O 1
ATOM 1472 N N . TYR A 1 188 ? 30.486 -5.692 -8.591 1.00 89.75 188 TYR A N 1
ATOM 1473 C CA . TYR A 1 188 ? 31.495 -5.672 -7.525 1.00 89.75 188 TYR A CA 1
ATOM 1474 C C . TYR A 1 188 ? 31.878 -4.263 -7.060 1.00 89.75 188 TYR A C 1
ATOM 1476 O O . TYR A 1 188 ? 32.747 -4.121 -6.199 1.00 89.75 188 TYR A O 1
ATOM 1484 N N . ALA A 1 189 ? 31.246 -3.220 -7.602 1.00 89.88 189 ALA A N 1
ATOM 1485 C CA . ALA A 1 189 ? 31.442 -1.864 -7.116 1.00 89.88 189 ALA A CA 1
ATOM 1486 C C . ALA A 1 189 ? 31.032 -1.780 -5.638 1.00 89.88 189 ALA A C 1
ATOM 1488 O O . ALA A 1 189 ? 29.920 -2.152 -5.261 1.00 89.88 189 ALA A O 1
ATOM 1489 N N . THR A 1 190 ? 31.931 -1.279 -4.796 1.00 83.12 190 THR A N 1
ATOM 1490 C CA . THR A 1 190 ? 31.646 -0.987 -3.392 1.00 83.12 190 THR A CA 1
ATOM 1491 C C . THR A 1 190 ? 31.304 0.492 -3.242 1.00 83.12 190 THR A C 1
ATOM 1493 O O . THR A 1 190 ? 31.986 1.357 -3.790 1.00 83.12 190 THR A O 1
ATOM 1496 N N . ASP A 1 191 ? 30.240 0.802 -2.500 1.00 76.69 191 ASP A N 1
ATOM 1497 C CA . ASP A 1 191 ? 29.958 2.185 -2.109 1.00 76.69 191 ASP A CA 1
ATOM 1498 C C . ASP A 1 191 ? 30.963 2.643 -1.039 1.00 76.69 191 ASP A C 1
ATOM 1500 O O . ASP A 1 191 ? 31.326 1.879 -0.135 1.00 76.69 191 ASP A O 1
ATOM 1504 N N . GLU A 1 192 ? 31.401 3.905 -1.111 1.00 53.69 192 GLU A N 1
ATOM 1505 C CA . GLU A 1 192 ? 32.308 4.484 -0.116 1.00 53.69 192 GLU A CA 1
ATOM 1506 C C . GLU A 1 192 ? 31.671 4.446 1.282 1.00 53.69 192 GLU A C 1
ATOM 1508 O O . GLU A 1 192 ? 30.718 5.165 1.582 1.00 53.69 192 GLU A O 1
ATOM 1513 N N . GLY A 1 193 ? 32.204 3.575 2.144 1.00 54.41 193 GLY A N 1
ATOM 1514 C CA . GLY A 1 193 ? 31.701 3.332 3.500 1.00 54.41 193 GLY A CA 1
ATOM 1515 C C . GLY A 1 193 ? 31.242 1.896 3.762 1.00 54.41 193 GLY A C 1
ATOM 1516 O O . GLY A 1 193 ? 30.991 1.553 4.917 1.00 54.41 193 GLY A O 1
ATOM 1517 N N . PHE A 1 194 ? 31.181 1.038 2.739 1.00 52.12 194 PHE A N 1
ATOM 1518 C CA . PHE A 1 194 ? 30.947 -0.394 2.917 1.00 52.12 194 PHE A CA 1
ATOM 1519 C C . PHE A 1 194 ? 32.281 -1.121 3.150 1.00 52.12 194 PHE A C 1
ATOM 1521 O O . PHE A 1 194 ? 33.014 -1.434 2.215 1.00 52.12 194 PHE A O 1
ATOM 1528 N N . VAL A 1 195 ? 32.621 -1.368 4.419 1.00 59.12 195 VAL A N 1
ATOM 1529 C CA . VAL A 1 195 ? 33.741 -2.250 4.781 1.00 59.12 195 VAL A CA 1
ATOM 1530 C C . VAL A 1 195 ? 33.235 -3.682 4.674 1.00 59.12 195 VAL A C 1
ATOM 1532 O O . VAL A 1 195 ? 32.409 -4.100 5.484 1.00 59.12 195 VAL A O 1
ATOM 1535 N N . ILE A 1 196 ? 33.712 -4.427 3.677 1.00 59.41 196 ILE A N 1
ATOM 1536 C CA . ILE A 1 196 ? 33.608 -5.889 3.682 1.00 59.41 196 ILE A CA 1
ATOM 1537 C C . ILE A 1 196 ? 34.460 -6.338 4.876 1.00 59.41 196 ILE A C 1
ATOM 1539 O O . ILE A 1 196 ? 35.660 -6.055 4.871 1.00 59.41 196 ILE A O 1
ATOM 1543 N N . PRO A 1 197 ? 33.887 -6.941 5.936 1.00 58.28 197 PRO A N 1
ATOM 1544 C CA . PRO A 1 197 ? 34.708 -7.576 6.955 1.00 58.28 197 PRO A CA 1
ATOM 1545 C C . PRO A 1 197 ? 35.551 -8.614 6.220 1.00 58.28 197 PRO A C 1
ATOM 1547 O O . PRO A 1 197 ? 34.971 -9.460 5.541 1.00 58.28 197 PRO A O 1
ATOM 1550 N N . ASP A 1 198 ? 36.879 -8.482 6.282 1.00 54.56 198 ASP A N 1
ATOM 1551 C CA . ASP A 1 198 ? 37.810 -9.420 5.652 1.00 54.56 198 ASP A CA 1
ATOM 1552 C C . ASP A 1 198 ? 37.303 -10.855 5.860 1.00 54.56 198 ASP A C 1
ATOM 1554 O O . ASP A 1 198 ? 36.966 -11.235 6.985 1.00 54.56 198 ASP A O 1
ATOM 1558 N N . GLU A 1 199 ? 37.284 -11.673 4.803 1.00 50.09 199 GLU A N 1
ATOM 1559 C CA . GLU A 1 199 ? 37.100 -13.130 4.901 1.00 50.09 199 GLU A CA 1
ATOM 1560 C C . GLU A 1 199 ? 38.317 -13.807 5.579 1.00 50.09 199 GLU A C 1
ATOM 1562 O O . GLU A 1 199 ? 38.784 -14.872 5.184 1.00 50.09 199 GLU A O 1
ATOM 1567 N N . GLY A 1 200 ? 38.868 -13.186 6.619 1.00 42.47 200 GLY A N 1
ATOM 1568 C CA . GLY A 1 200 ? 39.751 -13.805 7.585 1.00 42.47 200 GLY A CA 1
ATOM 1569 C C . GLY A 1 200 ? 38.920 -14.162 8.804 1.00 42.47 200 GLY A C 1
ATOM 1570 O O . GLY A 1 200 ? 38.568 -13.289 9.597 1.00 42.47 200 GLY A O 1
ATOM 1571 N N . GLY A 1 201 ? 38.612 -15.451 8.974 1.00 44.59 201 GLY A N 1
ATOM 1572 C CA . GLY A 1 201 ? 38.160 -15.968 10.266 1.00 44.59 201 GLY A CA 1
ATOM 1573 C C . GLY A 1 201 ? 39.106 -15.527 11.395 1.00 44.59 201 GLY A C 1
ATOM 1574 O O . GLY A 1 201 ? 40.230 -15.103 11.109 1.00 44.59 201 GLY A O 1
ATOM 1575 N N . PRO A 1 202 ? 38.682 -15.604 12.672 1.00 40.41 202 PRO A N 1
ATOM 1576 C CA . PRO A 1 202 ? 39.571 -15.298 13.787 1.00 40.41 202 PRO A CA 1
ATOM 1577 C C . PRO A 1 202 ? 40.881 -16.059 13.583 1.00 40.41 202 PRO A C 1
ATOM 1579 O O . PRO A 1 202 ? 40.875 -17.286 13.490 1.00 40.41 202 PRO A O 1
ATOM 1582 N N . GLN A 1 203 ? 41.979 -15.314 13.426 1.00 41.72 203 GLN A N 1
ATOM 1583 C CA . GLN A 1 203 ? 43.316 -15.879 13.464 1.00 41.72 203 GLN A CA 1
ATOM 1584 C C . GLN A 1 203 ? 43.415 -16.582 14.814 1.00 41.72 203 GLN A C 1
ATOM 1586 O O . GLN A 1 203 ? 43.415 -15.924 15.852 1.00 41.72 203 GLN A O 1
ATOM 1591 N N . GLU A 1 204 ? 43.399 -17.915 14.800 1.00 41.38 204 GLU A N 1
ATOM 1592 C CA . GLU A 1 204 ? 43.822 -18.701 15.947 1.00 41.38 204 GLU A CA 1
ATOM 1593 C C . GLU A 1 204 ? 45.234 -18.214 16.272 1.00 41.38 204 GLU A C 1
ATOM 1595 O O . GLU A 1 204 ? 46.164 -18.400 15.482 1.00 41.38 204 GLU A O 1
ATOM 1600 N N . GLU A 1 205 ? 45.363 -17.491 17.385 1.00 40.34 205 GLU A N 1
ATOM 1601 C CA . GLU A 1 205 ? 46.649 -17.183 17.986 1.00 40.34 205 GLU A CA 1
ATOM 1602 C C . GLU A 1 205 ? 47.369 -18.524 18.144 1.00 40.34 205 GLU A C 1
ATOM 1604 O O . GLU A 1 205 ? 46.969 -19.372 18.942 1.00 40.34 205 GLU A O 1
ATOM 1609 N N . GLN A 1 206 ? 48.392 -18.758 17.320 1.00 34.88 206 GLN A N 1
ATOM 1610 C CA . GLN A 1 206 ? 49.334 -19.835 17.571 1.00 34.88 206 GLN A CA 1
ATOM 1611 C C . GLN A 1 206 ? 50.035 -19.473 18.878 1.00 34.88 206 GLN A C 1
ATOM 1613 O O . GLN A 1 206 ? 50.947 -18.648 18.895 1.00 34.88 206 GLN A O 1
ATOM 1618 N N . GLU A 1 207 ? 49.554 -20.054 19.978 1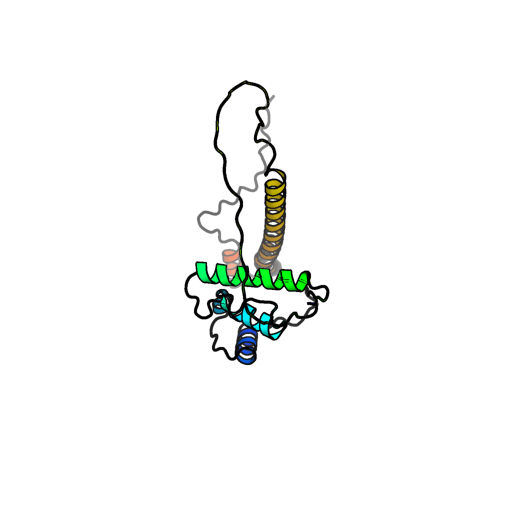.00 45.28 207 GLU A N 1
ATOM 1619 C CA . GLU A 1 207 ? 50.298 -20.159 21.225 1.00 45.28 207 GLU A CA 1
ATOM 1620 C C . GLU A 1 207 ? 51.612 -20.885 20.911 1.00 45.28 207 GLU A C 1
ATOM 1622 O O . GLU A 1 207 ? 51.662 -22.108 20.761 1.00 45.28 207 GLU A O 1
ATOM 1627 N N . GLU A 1 208 ? 52.676 -20.105 20.740 1.00 42.94 208 GLU A N 1
ATOM 1628 C CA . GLU A 1 208 ? 54.044 -20.602 20.717 1.00 42.94 208 GLU A CA 1
ATOM 1629 C C . GLU A 1 208 ? 54.377 -21.116 22.128 1.00 42.94 208 GLU A C 1
ATOM 1631 O O . GLU A 1 208 ? 54.380 -20.353 23.097 1.00 42.94 208 GLU A O 1
ATOM 1636 N N . TYR A 1 209 ? 54.574 -22.434 22.228 1.00 43.34 209 TYR A N 1
ATOM 1637 C CA . TYR A 1 209 ? 55.050 -23.149 23.418 1.00 43.34 209 TYR A CA 1
ATOM 1638 C C . TYR A 1 209 ? 56.575 -23.095 23.530 1.00 43.34 209 TYR A C 1
ATOM 1640 O O . TYR A 1 209 ? 57.246 -23.285 22.489 1.00 43.34 209 TYR A O 1
#

Sequence (209 aa):
MAVNVYSTSVTSDNLSRHDVLAWINESLQLNLTKIEQLCSGAAYRQFMDMLFPGSIALKKVKFQAMLEHEYIQNFKILQAGFKRMALNKPKKPLSSSSAAPQRPISTQRTTVTPKAGPGVVRKNPSVGNRDGEAAELMQQVNVLKLTVEDLEKERDFYFGKPRKIELICQENEGGNDPVLQRIVDILYATDEGFVIPDEGGPQEEQEEY

Mean predicted aligned error: 20.59 Å

InterPro domains:
  IPR001715 Calponin homology domain [PF00307] (17-90)
  IPR001715 Calponin homology domain [PS50021] (14-118)
  IPR004953 EB1, C-terminal [PF03271] (151-189)
  IPR004953 EB1, C-terminal [PS51230] (126-196)
  IPR027328 Microtubule-associated protein RP/EB [PTHR10623] (1-90)
  IPR036133 EB1, C-terminal domain superfamily [SSF140612] (135-195)
  IPR036872 CH domain superfamily [G3DSA:1.10.418.10] (1-108)
  IPR036872 CH domain superfamily [SSF47576] (1-89)

Secondary structure (DSSP, 8-state):
-PPP----TTS-PPPPHHHHHHHHHHHHT-----GGGGGGSHHHHHHHHHHSTTSS-GGG--TT--SHHHHHHHHHHHHHHHHHHHH----------------------------------------SSHHHHHHHHHHHHHHHHHHHHHHHHHHHHHHHHHHHHHHHHHHTTTS--HHHHHHHHHHSPPPTT-----S----------

Solvent-accessible surface area (backbone atoms only — not comparable to full-atom values): 13825 Å² total; per-residue (Å²): 115,77,83,88,83,73,96,46,102,82,62,68,85,83,72,52,75,66,55,51,42,50,52,48,20,68,74,69,76,50,87,68,89,52,78,71,67,56,64,35,30,45,62,65,48,52,51,44,38,74,76,38,73,80,51,51,72,67,92,76,53,54,80,82,52,86,48,69,75,47,19,54,49,28,42,55,52,45,54,51,21,53,53,48,44,76,65,54,67,94,71,80,87,80,79,91,81,88,85,88,86,88,86,89,84,92,86,82,88,84,91,85,87,88,85,90,84,89,80,91,76,89,77,73,94,72,90,88,54,68,72,57,53,52,50,52,52,52,50,49,53,53,50,49,52,53,51,50,55,51,50,49,53,49,47,51,59,60,56,49,50,60,53,53,51,51,53,56,45,62,78,48,61,89,52,92,46,74,65,54,52,54,52,50,53,61,74,70,57,72,60,97,85,68,78,75,77,69,97,65,70,84,77,76,77,79,80,82,127

Organism: Heterocephalus glaber (NCBI:txid10181)

Radius of gyration: 32.9 Å; Cα contacts (8 Å, |Δi|>4): 78; chains: 1; bounding box: 96×41×91 Å